Protein AF-A0A1H0VVR5-F1 (afdb_monomer)

Mean predicted aligned error: 7.68 Å

Structure (mmCIF, N/CA/C/O backbone):
data_AF-A0A1H0VVR5-F1
#
_entry.id   AF-A0A1H0VVR5-F1
#
loop_
_atom_site.group_PDB
_atom_site.id
_atom_site.type_symbol
_atom_site.label_atom_id
_atom_site.label_alt_id
_atom_site.label_comp_id
_atom_site.label_asym_id
_atom_site.label_entity_id
_atom_site.label_seq_id
_atom_site.pdbx_PDB_ins_code
_atom_site.Cartn_x
_atom_site.Cartn_y
_atom_site.Cartn_z
_atom_site.occupancy
_atom_site.B_iso_or_equiv
_atom_site.auth_seq_id
_atom_site.auth_comp_id
_atom_site.auth_asym_id
_atom_site.auth_atom_id
_atom_site.pdbx_PDB_model_num
ATOM 1 N N . MET A 1 1 ? -18.125 3.219 23.890 1.00 58.84 1 MET A N 1
ATOM 2 C CA . MET A 1 1 ? -17.734 3.271 22.470 1.00 58.84 1 MET A CA 1
ATOM 3 C C . MET A 1 1 ? -16.248 2.964 22.426 1.00 58.84 1 MET A C 1
ATOM 5 O O . MET A 1 1 ? -15.559 3.480 23.302 1.00 58.84 1 MET A O 1
ATOM 9 N N . PRO A 1 2 ? -15.763 2.081 21.543 1.00 82.19 2 PRO A N 1
ATOM 10 C CA . PRO A 1 2 ? -14.329 1.835 21.402 1.00 82.19 2 PRO A CA 1
ATOM 11 C C . PRO A 1 2 ? -13.581 3.146 21.109 1.00 82.19 2 PRO A C 1
ATOM 13 O O . PRO A 1 2 ? -14.091 3.986 20.365 1.00 82.19 2 PRO A O 1
ATOM 16 N N . ARG A 1 3 ? -12.371 3.324 21.661 1.00 89.12 3 ARG A N 1
ATOM 17 C CA . ARG A 1 3 ? -11.563 4.550 21.487 1.00 89.12 3 ARG A CA 1
ATOM 18 C C . ARG A 1 3 ? -11.327 4.913 20.018 1.00 89.12 3 ARG A C 1
ATOM 20 O O . ARG A 1 3 ? -11.299 6.091 19.665 1.00 89.12 3 ARG A O 1
ATOM 27 N N . PHE A 1 4 ? -11.185 3.908 19.155 1.00 96.06 4 PHE A N 1
ATOM 28 C CA . PHE A 1 4 ? -11.062 4.102 17.713 1.00 96.06 4 PHE A CA 1
ATOM 29 C C . PHE A 1 4 ? -12.249 4.883 17.136 1.00 96.06 4 PHE A C 1
ATOM 31 O O . PHE A 1 4 ? -12.049 5.915 16.505 1.00 96.06 4 PHE A O 1
ATOM 38 N N . GLU A 1 5 ? -13.479 4.434 17.393 1.00 96.12 5 GLU A N 1
ATOM 39 C CA . GLU A 1 5 ? -14.681 5.094 16.873 1.00 96.12 5 GLU A CA 1
ATOM 40 C C . GLU A 1 5 ? -14.847 6.494 17.473 1.00 96.12 5 GLU A C 1
ATOM 42 O O . GLU A 1 5 ? -15.228 7.429 16.774 1.00 96.12 5 GLU A O 1
ATOM 47 N N . GLU A 1 6 ? -14.525 6.657 18.760 1.00 96.12 6 GLU A N 1
ATOM 48 C CA . GLU A 1 6 ? -14.578 7.957 19.434 1.00 96.12 6 GLU A CA 1
ATOM 49 C C . GLU A 1 6 ? -13.640 8.976 18.795 1.00 96.12 6 GLU A C 1
ATOM 51 O O . GLU A 1 6 ? -14.052 10.100 18.519 1.00 96.12 6 GLU A O 1
ATOM 56 N N . THR A 1 7 ? -12.397 8.581 18.536 1.00 96.81 7 THR A N 1
ATOM 57 C CA . THR A 1 7 ? -11.400 9.466 17.923 1.00 96.81 7 THR A CA 1
ATOM 58 C C . THR A 1 7 ? -11.668 9.689 16.433 1.00 96.81 7 THR A C 1
ATOM 60 O O . THR A 1 7 ? -11.539 10.814 15.958 1.00 96.81 7 THR A O 1
ATOM 63 N N . LEU A 1 8 ? -12.159 8.676 15.710 1.00 97.31 8 LEU A N 1
ATOM 64 C CA . LEU A 1 8 ? -12.568 8.802 14.309 1.00 97.31 8 LEU A CA 1
ATOM 65 C C . LEU A 1 8 ? -13.672 9.850 14.120 1.00 97.31 8 LEU A C 1
ATOM 67 O O . LEU A 1 8 ? -13.550 10.720 13.260 1.00 97.31 8 LEU A O 1
ATOM 71 N N . LEU A 1 9 ? -14.723 9.813 14.942 1.00 96.81 9 LEU A N 1
ATOM 72 C CA . LEU A 1 9 ? -15.866 10.727 14.814 1.00 96.81 9 LEU A CA 1
ATOM 73 C C . LEU A 1 9 ? -15.547 12.182 15.207 1.00 96.81 9 LEU A C 1
ATOM 75 O O . LEU A 1 9 ? -16.383 13.063 15.023 1.00 96.81 9 LEU A O 1
ATOM 79 N N . GLN A 1 10 ? -14.343 12.462 15.715 1.00 96.75 10 GLN A N 1
ATOM 80 C CA . GLN A 1 10 ? -13.857 13.833 15.924 1.00 96.75 10 GLN A CA 1
ATOM 81 C C . GLN A 1 10 ? -13.261 14.449 14.648 1.00 96.75 10 GLN A C 1
ATOM 83 O O . GLN A 1 10 ? -13.147 15.673 14.551 1.00 96.75 10 GLN A O 1
ATOM 88 N N . VAL A 1 11 ? -12.859 13.617 13.682 1.00 96.31 11 VAL A N 1
ATOM 89 C CA . VAL A 1 11 ? -12.122 14.030 12.474 1.00 96.31 11 VAL A CA 1
ATOM 90 C C . VAL A 1 11 ? -12.775 13.569 11.170 1.00 96.31 11 VAL A C 1
ATOM 92 O O . VAL A 1 11 ? -12.266 13.876 10.092 1.00 96.31 11 VAL A O 1
ATOM 95 N N . ALA A 1 12 ? -13.891 12.848 11.248 1.00 96.50 12 ALA A N 1
ATOM 96 C CA . ALA A 1 12 ? -14.630 12.335 10.107 1.00 96.50 12 ALA A CA 1
ATOM 97 C C . ALA A 1 12 ? -16.141 12.390 10.339 1.00 96.50 12 ALA A C 1
ATOM 99 O O . ALA A 1 12 ? -16.626 12.408 11.470 1.00 96.50 12 ALA A O 1
ATOM 100 N N . ASN A 1 13 ? -16.883 12.383 9.236 1.00 95.81 13 ASN A N 1
ATOM 101 C CA . ASN A 1 13 ? -18.329 12.218 9.250 1.00 95.81 13 ASN A CA 1
ATOM 102 C C . ASN A 1 13 ? -18.700 10.754 9.571 1.00 95.81 13 ASN A C 1
ATOM 104 O O . ASN A 1 13 ? -17.900 9.836 9.390 1.00 95.81 13 ASN A O 1
ATOM 108 N N . MET A 1 14 ? -19.932 10.534 10.045 1.00 96.19 14 MET A N 1
ATOM 109 C CA . MET A 1 14 ? -20.431 9.198 10.413 1.00 96.19 14 MET A CA 1
ATOM 110 C C . MET A 1 14 ? -20.437 8.213 9.232 1.00 96.19 14 MET A C 1
ATOM 112 O O . MET A 1 14 ? -20.207 7.022 9.427 1.00 96.19 14 MET A O 1
ATOM 116 N N . ASP A 1 15 ? -20.640 8.710 8.011 1.00 96.38 15 ASP A N 1
ATOM 117 C CA . ASP A 1 15 ? -20.618 7.914 6.779 1.00 96.38 15 ASP A CA 1
ATOM 118 C C . ASP A 1 15 ? -19.283 7.185 6.570 1.00 96.38 15 ASP A C 1
ATOM 120 O O . ASP A 1 15 ? -19.271 6.073 6.048 1.00 96.38 15 ASP A O 1
ATOM 124 N N . VAL A 1 16 ? -18.166 7.749 7.043 1.00 96.88 16 VAL A N 1
ATOM 125 C CA . VAL A 1 16 ? -16.859 7.087 6.994 1.00 96.88 16 VAL A CA 1
ATOM 126 C C . VAL A 1 16 ? -16.879 5.796 7.811 1.00 96.88 16 VAL A C 1
ATOM 128 O O . VAL A 1 16 ? -16.434 4.763 7.314 1.00 96.88 16 VAL A O 1
ATOM 131 N N . LEU A 1 17 ? -17.419 5.842 9.032 1.00 96.81 17 LEU A N 1
ATOM 132 C CA . LEU A 1 17 ? -17.519 4.691 9.931 1.00 96.81 17 LEU A CA 1
ATOM 133 C C . LEU A 1 17 ? -18.573 3.681 9.454 1.00 96.81 17 LEU A C 1
ATOM 135 O O . LEU A 1 17 ? -18.329 2.477 9.494 1.00 96.81 17 LEU A O 1
ATOM 139 N N . GLU A 1 18 ? -19.729 4.159 8.994 1.00 96.69 18 GLU A N 1
ATOM 140 C CA . GLU A 1 18 ? -20.809 3.312 8.465 1.00 96.69 18 GLU A CA 1
ATOM 141 C C . GLU A 1 18 ? -20.442 2.646 7.133 1.00 96.69 18 GLU A C 1
ATOM 143 O O . GLU A 1 18 ? -20.929 1.557 6.838 1.00 96.69 18 GLU A O 1
ATOM 148 N N . GLY A 1 19 ? -19.563 3.268 6.344 1.00 96.94 19 GLY A N 1
ATOM 149 C CA . GLY A 1 19 ? -19.060 2.720 5.088 1.00 96.94 19 GLY A CA 1
ATOM 150 C C . GLY A 1 19 ? -17.928 1.699 5.240 1.00 96.94 19 GLY A C 1
ATOM 151 O O . GLY A 1 19 ? -17.477 1.160 4.230 1.00 96.94 19 GLY A O 1
ATOM 152 N N . LEU A 1 20 ? -17.436 1.428 6.457 1.00 97.56 20 LEU A N 1
ATOM 153 C CA . LEU A 1 20 ? -16.474 0.347 6.691 1.00 97.56 20 LEU A CA 1
ATOM 154 C C . LEU A 1 20 ? -17.194 -1.011 6.721 1.00 97.56 20 LEU A C 1
ATOM 156 O O . LEU A 1 20 ? -18.101 -1.187 7.535 1.00 97.56 20 LEU A O 1
ATOM 160 N N . PRO A 1 21 ? -16.754 -2.008 5.931 1.00 97.50 21 PRO A N 1
ATOM 161 C CA . PRO A 1 21 ? -17.213 -3.382 6.089 1.00 97.50 21 PRO A CA 1
ATOM 162 C C . PRO A 1 21 ? -16.959 -3.895 7.511 1.00 97.50 21 PRO A C 1
ATOM 164 O O . PRO A 1 21 ? -15.915 -3.598 8.095 1.00 97.50 21 PRO A O 1
ATOM 167 N N . ASP A 1 22 ? -17.860 -4.725 8.042 1.00 96.88 22 ASP A N 1
ATOM 168 C CA . ASP A 1 22 ? -17.767 -5.255 9.414 1.00 96.88 22 ASP A CA 1
ATOM 169 C C . ASP A 1 22 ? -16.411 -5.921 9.704 1.00 96.88 22 ASP A C 1
ATOM 171 O O . ASP A 1 22 ? -15.828 -5.746 10.775 1.00 96.88 22 ASP A O 1
ATOM 175 N N . THR A 1 23 ? -15.869 -6.646 8.721 1.00 96.88 23 THR A N 1
ATOM 176 C CA . THR A 1 23 ? -14.561 -7.310 8.811 1.00 96.88 23 THR A CA 1
ATOM 177 C C . THR A 1 23 ? -13.410 -6.324 9.005 1.00 96.88 23 THR A C 1
ATOM 179 O O . THR A 1 23 ? -12.471 -6.623 9.741 1.00 96.88 23 THR A O 1
ATOM 182 N N . VAL A 1 24 ? -13.490 -5.147 8.382 1.00 97.75 24 VAL A N 1
ATOM 183 C CA . VAL A 1 24 ? -12.505 -4.064 8.501 1.00 97.75 24 VAL A CA 1
ATOM 184 C C . VAL A 1 24 ? -12.732 -3.275 9.788 1.00 97.75 24 VAL A C 1
ATOM 186 O O . VAL A 1 24 ? -11.779 -2.964 10.500 1.00 97.75 24 VAL A O 1
ATOM 189 N N . ARG A 1 25 ? -13.993 -3.003 10.141 1.00 96.94 25 ARG A N 1
ATOM 190 C CA . ARG A 1 25 ? -14.368 -2.287 11.369 1.00 96.94 25 ARG A CA 1
ATOM 191 C C . ARG A 1 25 ? -13.944 -3.027 12.641 1.00 96.94 25 ARG A C 1
ATOM 193 O O . ARG A 1 25 ? -13.672 -2.381 13.647 1.00 96.94 25 ARG A O 1
ATOM 200 N N . ALA A 1 26 ? -13.824 -4.354 12.588 1.00 97.25 26 ALA A N 1
ATOM 201 C CA . ALA A 1 26 ? -13.330 -5.177 13.693 1.00 97.25 26 ALA A CA 1
ATOM 202 C C . ALA A 1 26 ? -11.797 -5.126 13.892 1.00 97.25 26 ALA A C 1
ATOM 204 O O . ALA A 1 26 ? -11.301 -5.554 14.936 1.00 97.25 26 ALA A O 1
ATOM 205 N N . ILE A 1 27 ? -11.024 -4.618 12.922 1.00 98.00 27 ILE A N 1
ATOM 206 C CA . ILE A 1 27 ? -9.549 -4.626 12.967 1.00 98.00 27 ILE A CA 1
ATOM 207 C C . ILE A 1 27 ? -8.972 -3.906 14.203 1.00 98.00 27 ILE A C 1
ATOM 209 O O . ILE A 1 27 ? -8.080 -4.475 14.836 1.00 98.00 27 ILE A O 1
ATOM 213 N N . PRO A 1 28 ? -9.445 -2.711 14.611 1.00 97.31 28 PRO A N 1
ATOM 214 C CA . PRO A 1 28 ? -8.950 -2.042 15.816 1.00 97.31 28 PRO A CA 1
ATOM 215 C C . PRO A 1 28 ? -9.030 -2.907 17.082 1.00 97.31 28 PRO A C 1
ATOM 217 O O . PRO A 1 28 ? -8.094 -2.916 17.880 1.00 97.31 28 PRO A O 1
ATOM 220 N N . GLU A 1 29 ? -10.108 -3.675 17.253 1.00 96.38 29 GLU A N 1
ATOM 221 C CA . GLU A 1 29 ? -10.280 -4.577 18.400 1.00 96.38 29 GLU A CA 1
ATOM 222 C C . GLU A 1 29 ? -9.369 -5.808 18.305 1.00 96.38 29 GLU A C 1
ATOM 224 O O . GLU A 1 29 ? -8.809 -6.251 19.313 1.00 96.38 29 GLU A O 1
ATOM 229 N N . GLN A 1 30 ? -9.165 -6.337 17.094 1.00 97.19 30 GLN A N 1
ATOM 230 C CA . GLN A 1 30 ? -8.208 -7.421 16.847 1.00 97.19 30 GLN A CA 1
ATOM 231 C C . GLN A 1 30 ? -6.781 -6.983 17.201 1.00 97.19 30 GLN A C 1
ATOM 233 O O . GLN A 1 30 ? -6.056 -7.718 17.870 1.00 97.19 30 GLN A O 1
ATOM 238 N N . ILE A 1 31 ? -6.395 -5.765 16.814 1.00 95.25 31 ILE A N 1
ATOM 239 C CA . ILE A 1 31 ? -5.093 -5.173 17.138 1.00 95.25 31 ILE A CA 1
ATOM 240 C C . ILE A 1 31 ? -4.944 -4.972 18.645 1.00 95.25 31 ILE A C 1
ATOM 242 O O . ILE A 1 31 ? -3.915 -5.357 19.207 1.00 95.25 31 ILE A O 1
ATOM 246 N N . ALA A 1 32 ? -5.962 -4.421 19.311 1.00 94.38 32 ALA A N 1
ATOM 247 C CA . ALA A 1 32 ? -5.943 -4.237 20.759 1.00 94.38 32 ALA A CA 1
ATOM 248 C C . ALA A 1 32 ? -5.791 -5.577 21.491 1.00 94.38 32 ALA A C 1
ATOM 250 O O . ALA A 1 32 ? -5.013 -5.683 22.436 1.00 94.38 32 ALA A O 1
ATOM 251 N N . SER A 1 33 ? -6.458 -6.623 21.002 1.00 94.69 33 SER A N 1
ATOM 252 C CA . SER A 1 33 ? -6.347 -7.977 21.553 1.00 94.69 33 SER A CA 1
ATOM 253 C C . SER A 1 33 ? -4.965 -8.600 21.323 1.00 94.69 33 SER A C 1
ATOM 255 O O . SER A 1 33 ? -4.453 -9.288 22.204 1.00 94.69 33 SER A O 1
ATOM 257 N N . ALA A 1 34 ? -4.350 -8.365 20.159 1.00 93.00 34 ALA A N 1
ATOM 258 C CA . ALA A 1 34 ? -3.055 -8.943 19.796 1.00 93.00 34 ALA A CA 1
ATOM 259 C C . ALA A 1 34 ? -1.860 -8.222 20.442 1.00 93.00 34 ALA A C 1
ATOM 261 O O . ALA A 1 34 ? -0.855 -8.854 20.761 1.00 93.00 34 ALA A O 1
ATOM 262 N N . THR A 1 35 ? -1.957 -6.903 20.626 1.00 90.44 35 THR A N 1
ATOM 263 C CA . THR A 1 35 ? -0.818 -6.049 21.011 1.00 90.44 35 THR A CA 1
ATOM 264 C C . THR A 1 35 ? -0.972 -5.385 22.378 1.00 90.44 35 THR A C 1
ATOM 266 O O . THR A 1 35 ? 0.013 -4.916 22.941 1.00 90.44 35 THR A O 1
ATOM 269 N N . GLY A 1 36 ? -2.193 -5.315 22.918 1.00 91.88 36 GLY A N 1
ATOM 270 C CA . GLY A 1 36 ? -2.517 -4.504 24.095 1.00 91.88 36 GLY A CA 1
ATOM 271 C C . GLY A 1 36 ? -2.576 -2.994 23.824 1.00 91.88 36 GLY A C 1
ATOM 272 O O . GLY A 1 36 ? -2.822 -2.227 24.755 1.00 91.88 36 GLY A O 1
ATOM 273 N N . SER A 1 37 ? -2.369 -2.559 22.576 1.00 91.44 37 SER A N 1
ATOM 274 C CA . SER A 1 37 ? -2.395 -1.156 22.157 1.00 91.44 37 SER A CA 1
ATOM 275 C C . SER A 1 37 ? -3.667 -0.829 21.384 1.00 91.44 37 SER A C 1
ATOM 277 O O . SER A 1 37 ? -4.058 -1.536 20.457 1.00 91.44 37 SER A O 1
ATOM 279 N N . GLU A 1 38 ? -4.302 0.285 21.737 1.00 93.62 38 GLU A N 1
ATOM 280 C CA . GLU A 1 38 ? -5.484 0.784 21.037 1.00 93.62 38 GLU A CA 1
ATOM 281 C C . GLU A 1 38 ? -5.101 1.570 19.779 1.00 93.62 38 GLU A C 1
ATOM 283 O O . GLU A 1 38 ? -4.123 2.323 19.771 1.00 93.62 38 GLU A O 1
ATOM 288 N N . VAL A 1 39 ? -5.920 1.435 18.734 1.00 95.25 39 VAL A N 1
ATOM 289 C CA . VAL A 1 39 ? -5.849 2.279 17.537 1.00 95.25 39 VAL A CA 1
ATOM 290 C C . VAL A 1 39 ? -6.640 3.560 17.779 1.00 95.25 39 VAL A C 1
ATOM 292 O O . VAL A 1 39 ? -7.780 3.517 18.243 1.00 95.25 39 VAL A O 1
ATOM 295 N N . GLN A 1 40 ? -6.055 4.697 17.425 1.00 95.31 40 GLN A N 1
ATOM 296 C CA . GLN A 1 40 ? -6.721 5.999 17.445 1.00 95.31 40 GLN A CA 1
ATOM 297 C C . GLN A 1 40 ? -6.572 6.710 16.101 1.00 95.31 40 GLN A C 1
ATOM 299 O O . GLN A 1 40 ? -5.601 6.482 15.380 1.00 95.31 40 GLN A O 1
ATOM 304 N N . VAL A 1 41 ? -7.512 7.597 15.785 1.00 95.62 41 VAL A N 1
ATOM 305 C CA . VAL A 1 41 ? -7.466 8.435 14.581 1.00 95.62 41 VAL A CA 1
ATOM 306 C C . VAL A 1 41 ? -7.305 9.888 15.002 1.00 95.62 41 VAL A C 1
ATOM 308 O O . VAL A 1 41 ? -8.137 10.415 15.733 1.00 95.62 41 VAL A O 1
ATOM 311 N N . LEU A 1 42 ? -6.223 10.535 14.575 1.00 94.12 42 LEU A N 1
ATOM 312 C CA . LEU A 1 42 ? -5.885 11.901 14.974 1.00 94.12 42 LEU A CA 1
ATOM 313 C C . LEU A 1 42 ? -5.672 12.804 13.750 1.00 94.12 42 LEU A C 1
ATOM 315 O O . LEU A 1 42 ? -5.266 12.330 12.683 1.00 94.12 42 LEU A O 1
ATOM 319 N N . PRO A 1 43 ? -5.931 14.119 13.875 1.00 92.81 43 PRO A N 1
ATOM 320 C CA . PRO A 1 43 ? -5.666 15.051 12.791 1.00 92.81 43 PRO A CA 1
ATOM 321 C C . PRO A 1 43 ? -4.153 15.212 12.588 1.00 92.81 43 PRO A C 1
ATOM 323 O O . PRO A 1 43 ? -3.401 15.312 13.556 1.00 92.81 43 PRO A O 1
ATOM 326 N N . LEU A 1 44 ? -3.703 15.320 11.337 1.00 88.62 44 LEU A N 1
ATOM 327 C CA . LEU A 1 44 ? -2.297 15.577 10.985 1.00 88.62 44 LEU A CA 1
ATOM 328 C C . LEU A 1 44 ? -1.746 16.846 11.651 1.00 88.62 44 LEU A C 1
ATOM 330 O O . LEU A 1 44 ? -0.560 16.916 11.944 1.00 88.62 44 LEU A O 1
ATOM 334 N N . SER A 1 45 ? -2.598 17.834 11.940 1.00 86.75 45 SER A N 1
ATOM 335 C CA . SER A 1 45 ? -2.210 19.058 12.653 1.00 86.75 45 SER A CA 1
ATOM 336 C C . SER A 1 45 ? -1.770 18.829 14.104 1.00 86.75 45 SER A C 1
ATOM 338 O O . SER A 1 45 ? -1.189 19.733 14.700 1.00 86.75 45 SER A O 1
ATOM 340 N N . ALA A 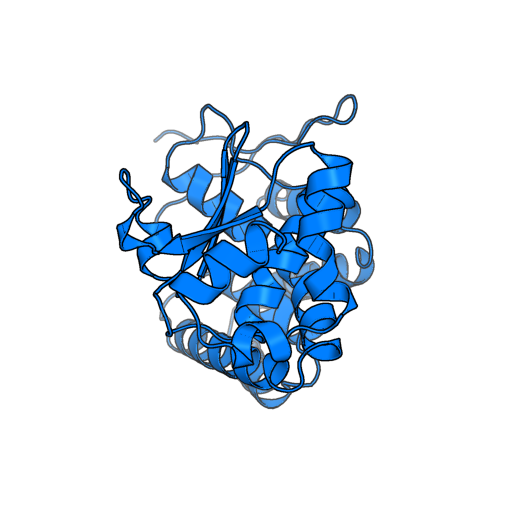1 46 ? -2.044 17.656 14.681 1.00 86.69 46 ALA A N 1
ATOM 341 C CA . ALA A 1 46 ? -1.582 17.275 16.014 1.00 86.69 46 ALA A CA 1
ATOM 342 C C . ALA A 1 46 ? -0.206 16.580 16.004 1.00 86.69 46 ALA A C 1
ATOM 344 O O . ALA A 1 46 ? 0.321 16.260 17.070 1.00 86.69 46 ALA A O 1
ATOM 345 N N . LEU A 1 47 ? 0.387 16.356 14.827 1.00 83.19 47 LEU A N 1
ATOM 346 C CA . LEU A 1 47 ? 1.724 15.792 14.695 1.00 83.19 47 LEU A CA 1
ATOM 347 C C . LEU A 1 47 ? 2.781 16.868 15.007 1.00 83.19 47 LEU A C 1
ATOM 349 O O . LEU A 1 47 ? 2.866 17.881 14.316 1.00 83.19 47 LEU A O 1
ATOM 353 N N . VAL A 1 48 ? 3.571 16.656 16.065 1.00 68.88 48 VAL A N 1
ATOM 354 C CA . VAL A 1 48 ? 4.543 17.645 16.584 1.00 68.88 48 VAL A CA 1
ATOM 355 C C . VAL A 1 48 ? 5.857 17.649 15.794 1.00 68.88 48 VAL A C 1
ATOM 357 O O . VAL A 1 48 ? 6.452 18.709 15.623 1.00 68.88 48 VAL A O 1
ATOM 360 N N . ASP A 1 49 ? 6.258 16.499 15.251 1.00 65.00 49 ASP A N 1
ATOM 361 C CA . ASP A 1 49 ? 7.442 16.340 14.404 1.00 65.00 49 ASP A CA 1
ATOM 362 C C . ASP A 1 49 ? 6.998 15.777 13.049 1.00 65.00 49 ASP A C 1
ATOM 364 O O . ASP A 1 49 ? 6.778 14.571 12.904 1.00 65.00 49 ASP A O 1
ATOM 368 N N . SER A 1 50 ? 6.793 16.641 12.047 1.00 51.84 50 SER A N 1
ATOM 369 C CA . SER A 1 50 ? 6.362 16.165 10.733 1.00 51.84 50 SER A CA 1
ATOM 370 C C . SER A 1 50 ? 7.503 15.421 10.036 1.00 51.84 50 SER A C 1
ATOM 372 O O . SER A 1 50 ? 8.512 15.991 9.624 1.00 51.84 50 SER A O 1
ATOM 374 N N . CYS A 1 51 ? 7.334 14.110 9.847 1.00 53.50 51 CYS A N 1
ATOM 375 C CA . CYS A 1 51 ? 7.983 13.461 8.717 1.00 53.50 51 CYS A CA 1
ATOM 376 C C . CYS A 1 51 ? 7.361 14.062 7.453 1.00 53.50 51 CYS A C 1
ATOM 378 O O . CYS A 1 51 ? 6.161 13.916 7.220 1.00 53.50 51 CYS A O 1
ATOM 380 N N . THR A 1 52 ? 8.173 14.707 6.616 1.00 49.94 52 THR A N 1
ATOM 381 C CA . THR A 1 52 ? 7.776 15.340 5.340 1.00 49.94 52 THR A CA 1
ATOM 382 C C . THR A 1 52 ? 6.984 14.415 4.400 1.00 49.94 52 THR A C 1
ATOM 384 O O . THR A 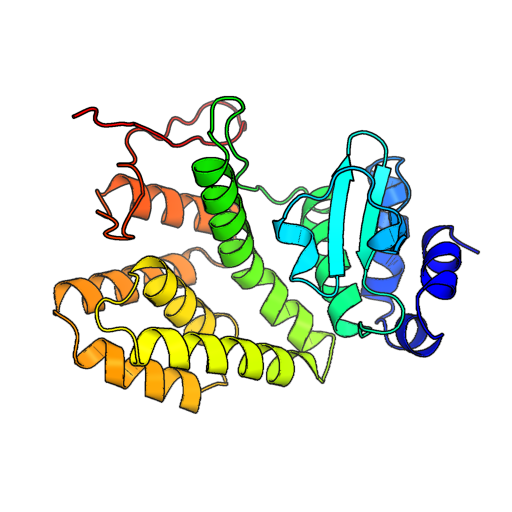1 52 ? 6.286 14.886 3.501 1.00 49.94 52 THR A O 1
ATOM 387 N N . PHE A 1 53 ? 7.046 13.097 4.612 1.00 53.31 53 PHE A N 1
ATOM 388 C CA . PHE A 1 53 ? 6.242 12.091 3.912 1.00 53.31 53 PHE A CA 1
ATOM 389 C C . PHE A 1 53 ? 4.745 12.126 4.253 1.00 53.31 53 PHE A C 1
ATOM 391 O O . PHE A 1 53 ? 3.925 11.864 3.373 1.00 53.31 53 PHE A O 1
ATOM 398 N N . LEU A 1 54 ? 4.377 12.488 5.484 1.00 54.94 54 LEU A N 1
ATOM 399 C CA . LEU A 1 54 ? 2.990 12.455 5.963 1.00 54.94 54 LEU A CA 1
ATOM 400 C C . LEU A 1 54 ? 2.141 13.602 5.392 1.00 54.94 54 LEU A C 1
ATOM 402 O O . LEU A 1 54 ? 0.938 13.447 5.207 1.00 54.94 54 LEU A O 1
ATOM 406 N N . GLU A 1 55 ? 2.757 14.729 5.025 1.00 54.47 55 GLU A N 1
ATOM 407 C CA . GLU A 1 55 ? 2.047 15.930 4.549 1.00 54.47 55 GLU A CA 1
ATOM 408 C C . GLU A 1 55 ? 1.383 15.749 3.169 1.00 54.47 55 GLU A C 1
ATOM 410 O O . GLU A 1 55 ? 0.430 16.455 2.820 1.00 54.47 55 GLU A O 1
ATOM 415 N N . LYS A 1 56 ? 1.873 14.794 2.368 1.00 59.47 56 LYS A N 1
ATOM 416 C CA . LYS A 1 56 ? 1.375 14.552 1.004 1.00 59.47 56 LYS A CA 1
ATOM 417 C C . LYS A 1 56 ? 0.204 13.576 0.939 1.00 59.47 56 LYS A C 1
ATOM 419 O O . LYS A 1 56 ? -0.493 13.576 -0.075 1.00 59.47 56 LYS A O 1
ATOM 424 N N . SER A 1 57 ? -0.021 12.777 1.980 1.00 70.94 57 SER A N 1
ATOM 425 C CA . SER A 1 57 ? -1.153 11.853 2.037 1.00 70.94 57 SER A CA 1
ATOM 426 C C . SER A 1 57 ? -2.345 12.483 2.759 1.00 70.94 57 SER A C 1
ATOM 428 O O . SER A 1 57 ? -2.190 13.372 3.596 1.00 70.94 57 SER A O 1
ATOM 430 N N . ASN A 1 58 ? -3.554 12.034 2.429 1.00 80.56 58 ASN A N 1
ATOM 431 C CA . ASN A 1 58 ? -4.752 12.399 3.190 1.00 80.56 58 ASN A CA 1
ATOM 432 C C . ASN A 1 58 ? -4.897 11.553 4.459 1.00 80.56 58 ASN A C 1
ATOM 434 O O . ASN A 1 58 ? -5.588 11.969 5.387 1.00 80.56 58 ASN A O 1
ATOM 438 N N . ILE A 1 59 ? -4.245 10.389 4.498 1.00 86.50 59 ILE A N 1
ATOM 439 C CA . ILE A 1 59 ? -4.250 9.467 5.627 1.00 86.50 59 ILE A CA 1
ATOM 440 C C . ILE A 1 59 ? -2.927 8.686 5.689 1.00 86.50 59 ILE A C 1
ATOM 442 O O . ILE A 1 59 ? -2.316 8.440 4.651 1.00 86.50 59 ILE A O 1
ATOM 446 N N . SER A 1 60 ? -2.452 8.342 6.882 1.00 85.62 60 SER A N 1
ATOM 447 C CA . SER A 1 60 ? -1.275 7.488 7.070 1.00 85.62 60 SER A CA 1
ATOM 448 C C . SER A 1 60 ? -1.260 6.869 8.461 1.00 85.62 60 SER A C 1
ATOM 450 O O . SER A 1 60 ? -1.621 7.517 9.439 1.00 85.62 60 SER A O 1
ATOM 452 N N . CYS A 1 61 ? -0.754 5.647 8.577 1.00 86.50 61 CYS A N 1
ATOM 453 C CA . CYS A 1 61 ? -0.526 4.973 9.852 1.00 86.50 61 CYS A CA 1
ATOM 454 C C . CYS A 1 61 ? 0.873 5.259 10.443 1.00 86.50 61 CYS A C 1
ATOM 456 O O . CYS A 1 61 ? 1.885 5.224 9.743 1.00 86.50 61 CYS A O 1
ATOM 458 N N . GLU A 1 62 ? 0.940 5.423 11.764 1.00 85.75 62 GLU A N 1
ATOM 459 C CA . GLU A 1 62 ? 2.159 5.411 12.570 1.00 85.75 62 GLU A CA 1
ATOM 460 C C . GLU A 1 62 ? 2.024 4.411 13.733 1.00 85.75 62 GLU A C 1
ATOM 462 O O . GLU A 1 62 ? 1.009 4.367 14.431 1.00 85.75 62 GLU A O 1
ATOM 467 N N . VAL A 1 63 ? 3.071 3.612 13.960 1.00 83.81 63 VAL A N 1
ATOM 468 C CA . VAL A 1 63 ? 3.154 2.655 15.075 1.00 83.81 63 VAL A CA 1
ATOM 469 C C . VAL A 1 63 ? 4.392 2.986 15.901 1.00 83.81 63 VAL A C 1
ATOM 471 O O . VAL A 1 63 ? 5.508 2.659 15.496 1.00 83.81 63 VAL A O 1
ATOM 474 N N . ASN A 1 64 ? 4.185 3.598 17.067 1.00 76.38 64 ASN A N 1
ATOM 475 C CA . ASN A 1 64 ? 5.242 4.064 17.962 1.00 76.38 64 ASN A CA 1
ATOM 476 C C . ASN A 1 64 ? 5.145 3.370 19.316 1.00 76.38 64 ASN A C 1
ATOM 478 O O . ASN A 1 64 ? 4.427 3.845 20.192 1.00 76.38 64 ASN A O 1
ATOM 482 N N . GLY A 1 65 ? 5.900 2.284 19.508 1.00 69.81 65 GLY A N 1
ATOM 483 C CA . GLY A 1 65 ? 6.069 1.602 20.798 1.00 69.81 65 GLY A CA 1
ATOM 484 C C . GLY A 1 65 ? 4.758 1.136 21.442 1.00 69.81 65 GLY A C 1
ATOM 485 O O . GLY A 1 65 ? 4.398 -0.027 21.325 1.00 69.81 65 GLY A O 1
ATOM 486 N N . SER A 1 66 ? 4.071 2.042 22.139 1.00 71.31 66 SER A N 1
ATOM 487 C CA . SER A 1 66 ? 2.792 1.824 22.821 1.00 71.31 66 SER A CA 1
ATOM 488 C C . SER A 1 66 ? 1.567 2.414 22.109 1.00 71.31 66 SER A C 1
ATOM 490 O O . SER A 1 66 ? 0.445 2.099 22.508 1.00 71.31 66 SER A O 1
ATOM 492 N N . ALA A 1 67 ? 1.745 3.253 21.084 1.00 83.44 67 ALA A N 1
ATOM 493 C CA . ALA A 1 67 ? 0.659 3.953 20.401 1.00 83.44 67 ALA A CA 1
ATOM 494 C C . ALA A 1 67 ? 0.549 3.556 18.924 1.00 83.44 67 ALA A C 1
ATOM 496 O O . ALA A 1 67 ? 1.552 3.480 18.211 1.00 83.44 67 ALA A O 1
ATOM 497 N N . ILE A 1 68 ? -0.687 3.352 18.467 1.00 92.56 68 ILE A N 1
ATOM 498 C CA . ILE A 1 68 ? -1.026 3.113 17.064 1.00 92.56 68 ILE A CA 1
ATOM 499 C C . ILE A 1 68 ? -1.951 4.244 16.631 1.00 92.56 68 ILE A C 1
ATOM 501 O O . ILE A 1 68 ? -3.092 4.333 17.088 1.00 92.56 68 ILE A O 1
ATOM 505 N N . THR A 1 69 ? -1.447 5.124 15.773 1.00 93.00 69 THR A N 1
ATOM 506 C CA . THR A 1 69 ? -2.165 6.328 15.354 1.00 93.00 69 THR A CA 1
ATOM 507 C C . THR A 1 69 ? -2.346 6.327 13.848 1.00 93.00 69 THR A C 1
ATOM 509 O O . THR A 1 69 ? -1.388 6.181 13.097 1.00 93.00 69 THR A O 1
ATOM 512 N N . ILE A 1 70 ? -3.579 6.536 13.403 1.00 93.94 70 ILE A N 1
ATOM 513 C CA . ILE A 1 70 ? -3.886 6.879 12.020 1.00 93.94 70 ILE A CA 1
ATOM 514 C C . ILE A 1 70 ? -3.990 8.401 11.950 1.00 93.94 70 ILE A C 1
ATOM 516 O O . ILE A 1 70 ? -4.895 9.005 12.526 1.00 93.94 70 ILE A O 1
ATOM 520 N N . TRP A 1 71 ? -3.041 9.023 11.265 1.00 93.00 71 TRP A N 1
ATOM 521 C CA . TRP A 1 71 ? -3.014 10.453 11.003 1.00 93.00 71 TRP A CA 1
ATOM 522 C C . TRP A 1 71 ? -3.837 10.771 9.762 1.00 93.00 71 TRP A C 1
ATOM 524 O O . TRP A 1 71 ? -3.687 10.100 8.744 1.00 93.00 71 TRP A O 1
ATOM 534 N N . CYS A 1 72 ? -4.684 11.797 9.813 1.00 93.19 72 CYS A N 1
ATOM 535 C CA . CYS A 1 72 ? -5.542 12.163 8.685 1.00 93.19 72 CYS A CA 1
ATOM 536 C C . CYS A 1 72 ? -5.698 13.675 8.498 1.00 93.19 72 CYS A C 1
ATOM 538 O O . CYS A 1 72 ? -5.539 14.462 9.433 1.00 93.19 72 CYS A O 1
ATOM 540 N N . LYS A 1 73 ? -6.061 14.092 7.283 1.00 92.50 73 LYS A N 1
ATOM 541 C CA . LYS A 1 73 ? -6.651 15.414 7.045 1.00 92.50 73 LYS A CA 1
ATOM 542 C C . LYS A 1 73 ? -8.140 15.337 7.402 1.00 92.50 73 LYS A C 1
ATOM 544 O O . LYS A 1 73 ? -8.852 14.560 6.759 1.00 92.50 73 LYS A O 1
ATOM 549 N N . PRO A 1 74 ? -8.618 16.076 8.420 1.00 92.94 74 PRO A N 1
ATOM 550 C CA . PRO A 1 74 ? -10.000 15.957 8.872 1.00 92.94 74 PRO A CA 1
ATOM 551 C C . PRO A 1 74 ? -10.993 16.162 7.730 1.00 92.94 74 PRO A C 1
ATOM 553 O O . PRO A 1 74 ? -10.865 17.119 6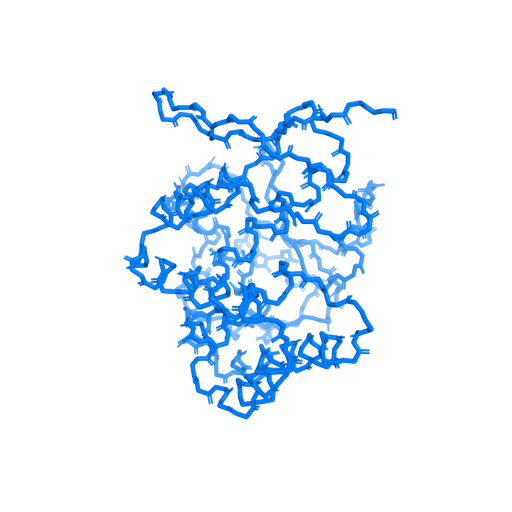.972 1.00 92.94 74 PRO A O 1
ATOM 556 N N . TYR A 1 75 ? -11.985 15.278 7.632 1.00 92.62 75 TYR A N 1
ATOM 557 C CA . TYR A 1 75 ? -13.060 15.320 6.633 1.00 92.62 75 TYR A CA 1
ATOM 558 C C . TYR A 1 75 ? -12.610 15.215 5.157 1.00 92.62 75 TYR A C 1
ATOM 560 O O . TYR A 1 75 ? -13.422 15.427 4.259 1.00 92.62 75 TYR A O 1
ATOM 568 N N . GLU A 1 76 ? -11.348 14.857 4.883 1.00 92.50 76 GLU A N 1
ATOM 569 C CA . GLU A 1 76 ? -10.780 14.737 3.524 1.00 92.50 76 GLU A CA 1
ATOM 570 C C . GLU A 1 76 ? -10.440 13.287 3.114 1.00 92.50 76 GLU A C 1
ATOM 572 O O . GLU A 1 76 ? -9.730 13.055 2.126 1.00 92.50 76 GLU A O 1
ATOM 577 N N . PHE A 1 77 ? -10.927 12.292 3.858 1.00 92.06 77 PHE A N 1
ATOM 578 C CA . PHE A 1 77 ? -10.700 10.872 3.579 1.00 92.06 77 PHE A CA 1
ATOM 579 C C . PHE A 1 77 ? -12.009 10.075 3.555 1.00 92.06 77 PHE A C 1
ATOM 581 O O . PHE A 1 77 ? -13.014 10.487 4.130 1.00 92.06 77 PHE A O 1
ATOM 588 N N . THR A 1 78 ? -11.997 8.939 2.855 1.00 94.00 78 THR A N 1
ATOM 589 C CA . THR A 1 78 ? -13.165 8.061 2.672 1.00 94.00 78 THR A CA 1
ATOM 590 C C . THR A 1 78 ? -13.054 6.785 3.509 1.00 94.00 78 THR A C 1
ATOM 592 O O . THR A 1 78 ? -11.973 6.450 3.998 1.00 94.00 78 THR A O 1
ATOM 595 N N . SER A 1 79 ? -14.147 6.020 3.622 1.00 96.19 79 SER A N 1
ATOM 596 C CA . SER A 1 79 ? -14.134 4.688 4.252 1.00 96.19 79 SER A CA 1
ATOM 597 C C . SER A 1 79 ? -13.113 3.751 3.613 1.00 96.19 79 SER A C 1
ATOM 599 O O . SER A 1 79 ? -12.394 3.070 4.332 1.00 96.19 79 SER A O 1
ATOM 601 N N . SER A 1 80 ? -12.987 3.762 2.280 1.00 95.50 80 SER A N 1
ATOM 602 C CA . SER A 1 80 ? -11.981 2.962 1.568 1.00 95.50 80 SER A CA 1
ATOM 603 C C . SER A 1 80 ? -10.55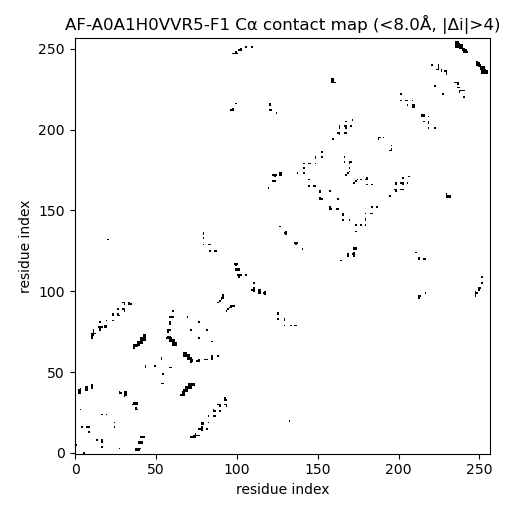4 3.372 1.951 1.00 95.50 80 SER A C 1
ATOM 605 O O . SER A 1 80 ? -9.739 2.504 2.235 1.00 95.50 80 SER A O 1
ATOM 607 N N . MET A 1 81 ? -10.258 4.674 2.058 1.00 94.38 81 MET A N 1
ATOM 608 C CA . MET A 1 81 ? -8.936 5.146 2.501 1.00 94.38 81 MET A CA 1
ATOM 609 C C . MET A 1 81 ? -8.615 4.737 3.945 1.00 94.38 81 MET A C 1
ATOM 611 O O . MET A 1 81 ? -7.488 4.362 4.242 1.00 94.38 81 MET A O 1
ATOM 615 N N . LEU A 1 82 ? -9.597 4.787 4.846 1.00 96.50 82 LEU A N 1
ATOM 616 C CA . LEU A 1 82 ? -9.423 4.298 6.215 1.00 96.50 82 LEU A CA 1
ATOM 617 C C . LEU A 1 82 ? -9.261 2.773 6.253 1.00 96.50 82 LEU A C 1
ATOM 619 O O . LEU A 1 82 ? -8.411 2.257 6.974 1.00 96.50 82 LEU A O 1
ATOM 623 N N . GLY A 1 83 ? -10.050 2.059 5.453 1.00 97.38 83 GLY A N 1
ATOM 624 C CA . GLY A 1 83 ? -9.967 0.612 5.313 1.00 97.38 83 GLY A CA 1
ATOM 625 C C . GLY A 1 83 ? -8.601 0.153 4.817 1.00 97.38 83 GLY A C 1
ATOM 626 O O . GLY A 1 83 ? -8.054 -0.791 5.375 1.00 97.38 83 GLY A O 1
ATOM 627 N N . HIS A 1 84 ? -8.012 0.866 3.856 1.00 96.62 84 HIS A N 1
ATOM 628 C CA . HIS A 1 84 ? -6.650 0.642 3.375 1.00 96.62 84 HIS A CA 1
ATOM 629 C C . HIS A 1 84 ? -5.624 0.618 4.521 1.00 96.62 84 HIS A C 1
ATOM 631 O O . HIS A 1 84 ? -4.911 -0.370 4.706 1.00 96.62 84 HIS A O 1
ATOM 637 N N . GLU A 1 85 ? -5.599 1.667 5.350 1.00 95.94 85 GLU A N 1
ATOM 638 C CA . GLU A 1 85 ? -4.676 1.762 6.490 1.00 95.94 85 GLU A CA 1
ATOM 639 C C . GLU A 1 85 ? -4.954 0.694 7.558 1.00 95.94 85 GLU A C 1
ATOM 641 O O . GLU A 1 85 ? -4.029 0.139 8.154 1.00 95.94 85 GLU A O 1
ATOM 646 N N . LEU A 1 86 ? -6.227 0.357 7.793 1.00 97.75 86 LEU A N 1
ATOM 647 C CA . LEU A 1 86 ? -6.594 -0.716 8.717 1.00 97.75 86 LEU A CA 1
ATOM 648 C C . LEU A 1 86 ? -6.120 -2.086 8.212 1.00 97.75 86 LEU A C 1
ATOM 650 O O . LEU A 1 86 ? -5.594 -2.868 9.002 1.00 97.75 86 LEU A O 1
ATOM 654 N N . ILE A 1 87 ? -6.233 -2.376 6.914 1.00 97.88 87 ILE A N 1
ATOM 655 C CA . ILE A 1 87 ? -5.719 -3.622 6.324 1.00 97.88 87 ILE A CA 1
ATOM 656 C C . ILE A 1 87 ? -4.192 -3.690 6.484 1.00 97.88 87 ILE A C 1
ATOM 658 O O . ILE A 1 87 ? -3.681 -4.718 6.935 1.00 97.88 87 ILE A O 1
ATOM 662 N N . HIS A 1 88 ? -3.469 -2.593 6.217 1.00 94.94 88 HIS A N 1
ATOM 663 C CA . HIS A 1 88 ? -2.030 -2.496 6.499 1.00 94.94 88 HIS A CA 1
ATOM 664 C C . HIS A 1 88 ? -1.711 -2.842 7.962 1.00 94.94 88 HIS A C 1
ATOM 666 O O . HIS A 1 88 ? -0.833 -3.664 8.242 1.00 94.94 88 HIS A O 1
ATOM 672 N N . LEU A 1 89 ? -2.444 -2.250 8.909 1.00 95.06 89 LEU A N 1
ATOM 673 C CA . LEU A 1 89 ? -2.256 -2.497 10.337 1.00 95.06 89 LEU A CA 1
ATOM 674 C C . LEU A 1 89 ? -2.561 -3.947 10.733 1.00 95.06 89 LEU A C 1
ATOM 676 O O . LEU A 1 89 ? -1.780 -4.540 11.478 1.00 95.06 89 LEU A O 1
ATOM 680 N N . ARG A 1 90 ? -3.653 -4.540 10.230 1.00 97.06 90 ARG A N 1
ATOM 681 C CA . ARG A 1 90 ? -4.021 -5.942 10.493 1.00 97.06 90 ARG A CA 1
ATOM 682 C C . ARG A 1 90 ? -2.914 -6.884 10.034 1.00 97.06 90 ARG A C 1
ATOM 684 O O . ARG A 1 90 ? -2.454 -7.721 10.810 1.00 97.06 90 ARG A O 1
ATOM 691 N N . ARG A 1 91 ? -2.443 -6.712 8.799 1.00 94.94 91 ARG A N 1
ATOM 692 C CA . ARG A 1 91 ? -1.391 -7.548 8.210 1.00 94.94 91 ARG A CA 1
ATOM 693 C C . ARG A 1 91 ? -0.085 -7.449 8.997 1.00 94.94 91 ARG A C 1
ATOM 695 O O . ARG A 1 91 ? 0.543 -8.461 9.300 1.00 94.94 91 ARG A O 1
ATOM 702 N N . LYS A 1 92 ? 0.280 -6.239 9.420 1.00 91.44 92 LYS A N 1
ATOM 703 C CA . LYS A 1 92 ? 1.487 -5.985 10.215 1.00 91.44 92 LYS A CA 1
ATOM 704 C C . LYS A 1 92 ? 1.405 -6.523 11.647 1.00 91.44 92 LYS A C 1
ATOM 706 O O . LYS A 1 92 ? 2.349 -7.154 12.111 1.00 91.44 92 LYS A O 1
ATOM 711 N N . LEU A 1 93 ? 0.328 -6.226 12.371 1.00 92.06 93 LEU A N 1
ATOM 712 C CA . LEU A 1 93 ? 0.268 -6.396 13.830 1.00 92.06 93 LEU A CA 1
ATOM 713 C C . LEU A 1 93 ? -0.483 -7.650 14.280 1.00 92.06 93 LEU A C 1
ATOM 715 O O . LEU A 1 93 ? -0.202 -8.166 15.358 1.00 92.06 93 LEU A O 1
ATOM 719 N N . VAL A 1 94 ? -1.429 -8.135 13.475 1.00 94.19 94 VAL A N 1
ATOM 720 C CA . VAL A 1 94 ? -2.245 -9.315 13.799 1.00 94.19 94 VAL A CA 1
ATOM 721 C C . VAL A 1 94 ? -1.722 -10.534 13.048 1.00 94.19 94 VAL A C 1
ATOM 723 O O . VAL A 1 94 ? -1.425 -11.554 13.663 1.00 94.19 94 VAL A O 1
ATOM 726 N N . GLU A 1 95 ? -1.556 -10.422 11.728 1.00 92.94 95 GLU A N 1
ATOM 727 C CA . GLU A 1 95 ? -1.060 -11.527 10.892 1.00 92.94 95 GLU A CA 1
ATOM 728 C C . GLU A 1 95 ? 0.467 -11.689 10.955 1.00 92.94 95 GLU A C 1
ATOM 730 O O . GLU A 1 95 ? 0.987 -12.719 10.533 1.00 92.94 95 GLU A O 1
ATOM 735 N N . GLN A 1 96 ? 1.181 -10.688 11.486 1.00 90.25 96 GLN A N 1
ATOM 736 C CA . GLN A 1 96 ? 2.646 -10.666 11.601 1.00 90.25 96 GLN A CA 1
ATOM 737 C C . GLN A 1 96 ? 3.346 -10.926 10.257 1.00 90.25 96 GLN A C 1
ATOM 739 O O . GLN A 1 96 ? 4.353 -11.635 10.173 1.00 90.25 96 GLN A O 1
ATOM 744 N N . VAL A 1 97 ? 2.796 -10.348 9.185 1.00 90.75 97 VAL A N 1
ATOM 745 C CA . VAL A 1 97 ? 3.360 -10.446 7.839 1.00 90.75 97 VAL A CA 1
ATOM 746 C C . VAL A 1 97 ? 4.776 -9.846 7.829 1.00 90.75 97 VAL A C 1
ATOM 748 O O . VAL A 1 97 ? 4.966 -8.727 8.313 1.00 90.75 97 VAL A O 1
ATOM 751 N N . PRO A 1 98 ? 5.784 -10.545 7.268 1.00 88.06 98 PRO A N 1
ATOM 752 C CA . PRO A 1 98 ? 7.142 -10.016 7.190 1.00 88.06 98 PRO A CA 1
ATOM 753 C C . PRO A 1 98 ? 7.218 -8.727 6.368 1.00 88.06 98 PRO A C 1
ATOM 755 O O . PRO A 1 98 ? 6.626 -8.635 5.294 1.00 88.06 98 PRO A O 1
ATOM 758 N N . MET A 1 99 ? 8.012 -7.768 6.846 1.00 86.31 99 MET A N 1
ATOM 759 C CA . MET A 1 99 ? 8.214 -6.464 6.209 1.00 86.31 99 MET A CA 1
ATOM 760 C C . MET A 1 99 ? 9.702 -6.171 6.024 1.00 86.31 99 MET A C 1
ATOM 762 O O . MET A 1 99 ? 10.534 -6.579 6.838 1.00 86.31 99 MET A O 1
ATOM 766 N N . LEU A 1 100 ? 10.038 -5.391 5.002 1.00 84.69 100 LEU A N 1
ATOM 767 C CA . LEU A 1 100 ? 11.311 -4.688 4.935 1.00 84.69 100 LEU A CA 1
ATOM 768 C C . LEU A 1 100 ? 11.278 -3.482 5.876 1.00 84.69 100 LEU A C 1
ATOM 770 O O . LEU A 1 100 ? 10.386 -2.638 5.790 1.00 84.69 100 LEU A O 1
ATOM 774 N N . ILE A 1 101 ? 12.286 -3.366 6.741 1.00 83.56 101 ILE A N 1
ATOM 775 C CA . ILE A 1 101 ? 12.496 -2.156 7.542 1.00 83.56 101 ILE A CA 1
ATOM 776 C C . ILE A 1 101 ? 13.903 -1.607 7.294 1.00 83.56 101 ILE A C 1
ATOM 778 O O . ILE A 1 101 ? 14.840 -2.385 7.075 1.00 83.56 101 ILE A O 1
ATOM 782 N N . PRO A 1 102 ? 14.079 -0.277 7.320 1.00 79.44 102 PRO A N 1
ATOM 783 C CA . PRO A 1 102 ? 15.398 0.317 7.208 1.00 79.44 102 PRO A CA 1
ATOM 784 C C . PRO A 1 102 ? 16.325 -0.107 8.343 1.00 79.44 102 PRO A C 1
ATOM 786 O O . PRO A 1 102 ? 15.906 -0.301 9.485 1.00 79.44 102 PRO A O 1
ATOM 789 N N . LEU A 1 103 ? 17.620 -0.172 8.042 1.00 79.19 103 LEU A N 1
ATOM 790 C CA . LEU A 1 103 ? 18.635 -0.281 9.081 1.00 79.19 103 LEU A CA 1
ATOM 791 C C . LEU A 1 103 ? 18.654 0.959 9.971 1.00 79.19 103 LEU A C 1
ATOM 793 O O . LEU A 1 103 ? 18.471 2.075 9.498 1.00 79.19 103 LEU A O 1
ATOM 797 N N . ARG A 1 104 ? 19.078 0.786 11.228 1.00 79.12 104 ARG A N 1
ATOM 798 C CA . ARG A 1 104 ? 19.412 1.918 12.115 1.00 79.12 104 ARG A CA 1
ATOM 799 C C . ARG A 1 104 ? 20.500 2.835 11.546 1.00 79.12 104 ARG A C 1
ATOM 801 O O . ARG A 1 104 ? 20.576 3.995 11.921 1.00 79.12 104 ARG A O 1
ATOM 808 N N . THR A 1 105 ? 21.361 2.301 10.682 1.00 84.31 105 THR A N 1
ATOM 809 C CA . THR A 1 105 ? 22.447 3.035 10.017 1.00 84.31 105 THR A CA 1
ATOM 810 C C . THR A 1 105 ? 22.043 3.610 8.660 1.00 84.31 105 THR A C 1
ATOM 812 O O . THR A 1 105 ? 22.866 4.263 8.021 1.00 84.31 105 THR A O 1
ATOM 815 N N . ALA A 1 106 ? 20.812 3.359 8.198 1.00 76.75 106 ALA A N 1
ATOM 816 C CA . ALA A 1 106 ? 20.322 3.913 6.949 1.00 76.75 106 ALA A CA 1
ATOM 817 C C . ALA A 1 106 ? 20.162 5.433 7.081 1.00 76.75 106 ALA A C 1
ATOM 819 O O . ALA A 1 106 ? 19.575 5.930 8.042 1.00 76.75 106 ALA A O 1
ATOM 820 N N . ASN A 1 107 ? 20.677 6.176 6.105 1.00 83.81 107 ASN A N 1
ATOM 821 C CA . ASN A 1 107 ? 20.360 7.593 5.983 1.00 83.81 107 ASN A CA 1
ATOM 822 C C . ASN A 1 107 ? 18.891 7.782 5.556 1.00 83.81 107 ASN A C 1
ATOM 824 O O . ASN A 1 107 ? 18.228 6.845 5.113 1.00 83.81 107 ASN A O 1
ATOM 828 N N . GLU A 1 108 ? 18.383 9.009 5.660 1.00 78.50 108 GLU A N 1
ATOM 829 C CA . GLU A 1 108 ? 16.981 9.341 5.365 1.00 78.50 108 GLU A CA 1
ATOM 830 C C . GLU A 1 108 ? 16.520 8.858 3.979 1.00 78.50 108 GLU A C 1
ATOM 832 O O . GLU A 1 108 ? 15.425 8.313 3.823 1.00 78.50 108 GLU A O 1
ATOM 837 N N . GLN A 1 109 ? 17.382 8.991 2.971 1.00 80.06 109 GLN A N 1
ATOM 838 C CA . GLN A 1 109 ? 17.084 8.586 1.600 1.00 80.06 109 GLN A CA 1
ATOM 839 C C . GLN A 1 109 ? 17.009 7.058 1.441 1.00 80.06 109 GLN A C 1
ATOM 841 O O . GLN A 1 109 ? 16.129 6.540 0.747 1.00 80.06 109 GLN A O 1
ATOM 846 N N . GLN A 1 110 ? 17.901 6.320 2.103 1.00 79.94 110 GLN A N 1
ATOM 847 C CA . GLN A 1 110 ? 17.843 4.860 2.165 1.00 79.94 110 GLN A CA 1
ATOM 848 C C . GLN A 1 110 ? 16.569 4.390 2.861 1.00 79.94 110 GLN A C 1
ATOM 850 O O . GLN A 1 110 ? 15.867 3.533 2.325 1.00 79.94 110 GLN A O 1
ATOM 855 N N . SER A 1 111 ? 16.238 4.988 4.005 1.00 80.25 111 SER A N 1
ATOM 856 C CA . SER A 1 111 ? 15.026 4.660 4.756 1.00 80.25 111 SER A CA 1
ATOM 857 C C . SER A 1 111 ? 13.769 4.907 3.932 1.00 80.25 111 SER A C 1
ATOM 859 O O . SER A 1 111 ? 12.941 4.011 3.789 1.00 80.25 111 SER A O 1
ATOM 861 N N . THR A 1 112 ? 13.683 6.073 3.291 1.00 80.81 112 THR A N 1
ATOM 862 C CA . THR A 1 112 ? 12.617 6.423 2.343 1.00 80.81 112 THR A CA 1
ATOM 863 C C . THR A 1 112 ? 12.433 5.358 1.267 1.00 80.81 112 THR A C 1
ATOM 865 O O . THR A 1 112 ? 11.317 4.935 0.977 1.00 80.81 112 THR A O 1
ATOM 868 N N . THR A 1 113 ? 13.532 4.916 0.663 1.00 81.38 113 THR A N 1
ATOM 869 C CA . THR A 1 113 ? 13.494 3.971 -0.456 1.00 81.38 113 THR A CA 1
ATOM 870 C C . THR A 1 113 ? 13.056 2.582 -0.008 1.00 81.38 113 THR A C 1
ATOM 872 O O . THR A 1 113 ? 12.264 1.939 -0.690 1.00 81.38 113 THR A O 1
ATOM 875 N N . ILE A 1 114 ? 13.512 2.135 1.164 1.00 83.69 114 ILE A N 1
ATOM 876 C CA . ILE A 1 114 ? 13.073 0.864 1.749 1.00 83.69 114 ILE A CA 1
ATOM 877 C C . ILE A 1 114 ? 11.581 0.918 2.090 1.00 83.69 114 ILE A C 1
ATOM 879 O O . ILE A 1 114 ? 10.859 -0.015 1.751 1.00 83.69 114 ILE A O 1
ATOM 883 N N . HIS A 1 115 ? 11.101 2.014 2.683 1.00 83.62 115 HIS A N 1
ATOM 884 C CA . HIS A 1 115 ? 9.672 2.198 2.945 1.00 83.62 115 HIS A CA 1
ATOM 885 C C . HIS A 1 115 ? 8.846 2.212 1.661 1.00 83.62 115 HIS A C 1
ATOM 887 O O . HIS A 1 115 ? 7.798 1.578 1.605 1.00 83.62 115 HIS A O 1
ATOM 893 N N . PHE A 1 116 ? 9.338 2.873 0.611 1.00 85.12 116 PHE A N 1
ATOM 894 C CA . PHE A 1 116 ? 8.698 2.852 -0.697 1.00 85.12 116 PHE A CA 1
ATOM 895 C C . PHE A 1 116 ? 8.599 1.427 -1.259 1.00 85.12 116 PHE A C 1
ATOM 897 O O . PHE A 1 116 ? 7.523 1.016 -1.683 1.00 85.12 116 PHE A O 1
ATOM 904 N N . PHE A 1 117 ? 9.682 0.644 -1.220 1.00 87.38 117 PHE A N 1
ATOM 905 C CA . PHE A 1 117 ? 9.654 -0.745 -1.690 1.00 87.38 117 PHE A CA 1
ATOM 906 C C . PHE A 1 117 ? 8.729 -1.626 -0.867 1.00 87.38 117 PHE A C 1
ATOM 908 O O . PHE A 1 117 ? 7.989 -2.423 -1.439 1.00 87.38 117 PHE A O 1
ATOM 915 N N . GLU A 1 118 ? 8.759 -1.484 0.456 1.00 89.88 118 GLU A N 1
ATOM 916 C CA . GLU A 1 118 ? 7.855 -2.221 1.327 1.00 89.88 118 GLU A CA 1
ATOM 917 C C . GLU A 1 118 ? 6.400 -1.920 0.976 1.00 89.88 118 GLU A C 1
ATOM 919 O O . GLU A 1 118 ? 5.615 -2.847 0.783 1.00 89.88 118 GLU A O 1
ATOM 924 N N . ASN A 1 119 ? 6.077 -0.638 0.793 1.00 90.75 119 ASN A N 1
ATOM 925 C CA . ASN A 1 119 ? 4.742 -0.188 0.436 1.00 90.75 119 ASN A CA 1
ATOM 926 C C . ASN A 1 119 ? 4.288 -0.744 -0.924 1.00 90.75 119 ASN A C 1
ATOM 928 O O . ASN A 1 119 ? 3.209 -1.320 -1.035 1.00 90.75 119 ASN A O 1
ATOM 932 N N . GLU A 1 120 ? 5.133 -0.651 -1.955 1.00 92.19 120 GLU A N 1
ATOM 933 C CA . GLU A 1 120 ? 4.815 -1.193 -3.281 1.00 92.19 120 GLU A CA 1
ATOM 934 C C . GLU A 1 120 ? 4.683 -2.721 -3.275 1.00 92.19 120 GLU A C 1
ATOM 936 O O . GLU A 1 120 ? 3.847 -3.257 -3.992 1.00 92.19 120 GLU A O 1
ATOM 941 N N . MET A 1 121 ? 5.463 -3.453 -2.479 1.00 93.75 121 MET A N 1
ATOM 942 C CA . MET A 1 121 ? 5.276 -4.902 -2.353 1.00 93.75 121 MET A CA 1
ATOM 943 C C . MET A 1 121 ? 4.006 -5.247 -1.581 1.00 93.75 121 MET A C 1
ATOM 945 O O . MET A 1 121 ? 3.343 -6.231 -1.896 1.00 93.75 121 MET A O 1
ATOM 949 N N . GLU A 1 122 ? 3.673 -4.473 -0.552 1.00 94.69 122 GLU A N 1
ATOM 950 C CA . GLU A 1 122 ? 2.478 -4.696 0.257 1.00 94.69 122 GLU A CA 1
ATOM 951 C C . GLU A 1 122 ? 1.189 -4.429 -0.528 1.00 94.69 122 GLU A C 1
ATOM 953 O O . GLU A 1 122 ? 0.226 -5.190 -0.429 1.00 94.69 122 GLU A O 1
ATOM 958 N N . HIS A 1 123 ? 1.211 -3.446 -1.425 1.00 96.69 123 HIS A N 1
ATOM 959 C CA . HIS A 1 123 ? 0.115 -3.171 -2.351 1.00 96.69 123 HIS A CA 1
ATOM 960 C C . HIS A 1 123 ? -0.230 -4.342 -3.289 1.00 96.69 123 HIS A C 1
ATOM 962 O O . HIS A 1 123 ? -1.345 -4.377 -3.802 1.00 96.69 123 HIS A O 1
ATOM 968 N N . LEU A 1 124 ? 0.663 -5.324 -3.494 1.00 97.31 124 LEU A N 1
ATOM 969 C CA . LEU A 1 124 ? 0.319 -6.557 -4.228 1.00 97.31 124 LEU A CA 1
ATOM 970 C C . LEU A 1 124 ? -0.750 -7.402 -3.517 1.00 97.31 124 LEU A C 1
ATOM 972 O O . LEU A 1 124 ? -1.413 -8.212 -4.158 1.00 97.31 124 LEU A O 1
ATOM 976 N N . PHE A 1 125 ? -0.902 -7.225 -2.205 1.00 97.56 125 PHE A N 1
ATOM 977 C CA . PHE A 1 125 ? -1.870 -7.939 -1.374 1.00 97.56 125 PHE A CA 1
ATOM 978 C C . PHE A 1 125 ? -3.056 -7.055 -1.007 1.00 97.56 125 PHE A C 1
ATOM 980 O O . PHE A 1 125 ? -4.196 -7.506 -1.037 1.00 97.56 125 PHE A O 1
ATOM 987 N N . ILE A 1 126 ? -2.782 -5.789 -0.693 1.00 96.88 126 ILE A N 1
ATOM 988 C CA . ILE A 1 126 ? -3.799 -4.878 -0.169 1.00 96.88 126 ILE A CA 1
ATOM 989 C C . ILE A 1 126 ? -4.731 -4.374 -1.258 1.00 96.88 126 ILE A C 1
ATOM 991 O O . ILE A 1 126 ? -5.930 -4.332 -1.026 1.00 96.88 126 ILE A O 1
ATOM 995 N N . ILE A 1 127 ? -4.224 -4.028 -2.447 1.00 97.38 127 ILE A N 1
ATOM 996 C CA . ILE A 1 127 ? -5.082 -3.486 -3.510 1.00 97.38 127 ILE A CA 1
ATOM 997 C C . ILE A 1 127 ? -6.179 -4.487 -3.918 1.00 97.38 127 ILE A C 1
ATOM 999 O O . ILE A 1 127 ? -7.336 -4.071 -3.961 1.00 97.38 127 ILE A O 1
ATOM 1003 N N . PRO A 1 128 ? -5.886 -5.781 -4.177 1.00 97.50 128 PRO A N 1
ATOM 1004 C CA . PRO A 1 128 ? -6.936 -6.755 -4.478 1.00 97.50 128 PRO A CA 1
ATOM 1005 C C . PRO A 1 128 ? -7.965 -6.901 -3.353 1.00 97.50 128 PRO A C 1
ATOM 1007 O O . PRO A 1 128 ? -9.161 -6.826 -3.614 1.00 97.50 128 PRO A O 1
ATOM 1010 N N . GLU A 1 129 ? -7.508 -7.045 -2.104 1.00 97.75 129 GLU A N 1
ATOM 1011 C CA . GLU A 1 129 ? -8.404 -7.167 -0.947 1.00 97.75 129 GLU A CA 1
ATOM 1012 C C . GLU A 1 129 ? -9.285 -5.919 -0.782 1.00 97.75 129 GLU A C 1
ATOM 1014 O O . GLU A 1 129 ? -10.478 -6.013 -0.508 1.00 97.75 129 GLU A O 1
ATOM 1019 N N . GLU A 1 130 ? -8.716 -4.735 -0.991 1.00 97.12 130 GLU A N 1
ATOM 1020 C CA . GLU A 1 130 ? -9.438 -3.474 -0.908 1.00 97.12 130 GLU A CA 1
ATOM 1021 C C . GLU A 1 130 ? -10.509 -3.348 -2.001 1.00 97.12 130 GLU A C 1
ATOM 1023 O O . GLU A 1 130 ? -11.604 -2.868 -1.721 1.00 97.12 130 GLU A O 1
ATOM 1028 N N . ILE A 1 131 ? -10.228 -3.805 -3.224 1.00 97.44 131 ILE A N 1
ATOM 1029 C CA . ILE A 1 131 ? -11.198 -3.820 -4.331 1.00 97.44 131 ILE A CA 1
ATOM 1030 C C . ILE A 1 131 ? -12.368 -4.761 -4.037 1.00 97.44 131 ILE A C 1
ATOM 1032 O O . ILE A 1 131 ? -13.512 -4.419 -4.334 1.00 97.44 131 ILE A O 1
ATOM 1036 N N . ASP A 1 132 ? -12.101 -5.909 -3.415 1.00 97.31 132 ASP A N 1
ATOM 1037 C CA . ASP A 1 132 ? -13.149 -6.855 -3.023 1.00 97.31 132 ASP A CA 1
ATOM 1038 C C . ASP A 1 132 ? -14.060 -6.288 -1.917 1.00 97.31 132 ASP A C 1
ATOM 1040 O O . ASP A 1 132 ? -15.237 -6.645 -1.825 1.00 97.31 132 ASP A O 1
ATOM 1044 N N . LEU A 1 133 ? -13.526 -5.396 -1.078 1.00 97.38 133 LEU A N 1
ATOM 1045 C CA . LEU A 1 133 ? -14.224 -4.811 0.068 1.00 97.38 133 LEU A CA 1
ATOM 1046 C C . LEU A 1 133 ? -14.935 -3.489 -0.251 1.00 97.38 133 LEU A C 1
ATOM 1048 O O . LEU A 1 133 ? -15.980 -3.202 0.337 1.00 97.38 133 LEU A O 1
ATOM 1052 N N . PHE A 1 134 ? -14.382 -2.681 -1.155 1.00 96.69 134 PHE A N 1
ATOM 1053 C CA . PHE A 1 134 ? -14.832 -1.318 -1.426 1.00 96.69 134 PHE A CA 1
ATOM 1054 C C . PHE A 1 134 ? -15.111 -1.112 -2.923 1.00 96.69 134 PHE A C 1
ATOM 1056 O O . PHE A 1 134 ? -14.175 -1.075 -3.726 1.00 96.69 134 PHE A O 1
ATOM 1063 N N . PRO A 1 135 ? -16.380 -0.892 -3.324 1.00 91.56 135 PRO A N 1
ATOM 1064 C CA . PRO A 1 135 ? -16.751 -0.754 -4.735 1.00 91.56 135 PRO A CA 1
ATOM 1065 C C . PRO A 1 135 ? -16.058 0.393 -5.488 1.00 91.56 135 PRO A C 1
ATOM 1067 O O . PRO A 1 135 ? -15.940 0.341 -6.710 1.00 91.56 135 PRO A O 1
ATOM 1070 N N . ASP A 1 136 ? -15.624 1.448 -4.792 1.00 91.94 136 ASP A N 1
ATOM 1071 C CA . ASP A 1 136 ? -14.951 2.613 -5.378 1.00 91.94 136 ASP A CA 1
ATOM 1072 C C . ASP A 1 136 ? -13.420 2.469 -5.458 1.00 91.94 136 ASP A C 1
ATOM 1074 O O . ASP A 1 136 ? -12.759 3.267 -6.135 1.00 91.94 136 ASP A O 1
ATOM 1078 N N . ALA A 1 137 ? -12.839 1.464 -4.791 1.00 94.50 137 ALA A N 1
ATOM 1079 C CA . ALA A 1 137 ? -11.392 1.340 -4.659 1.00 94.50 137 ALA A CA 1
ATOM 1080 C C . ALA A 1 137 ? -10.693 1.133 -6.005 1.00 94.50 137 ALA A C 1
ATOM 1082 O O . ALA A 1 137 ? -9.639 1.730 -6.237 1.00 94.50 137 ALA A O 1
ATOM 1083 N N . GLU A 1 138 ? -11.284 0.358 -6.919 1.00 95.75 138 GLU A N 1
ATOM 1084 C CA . GLU A 1 138 ? -10.658 0.084 -8.213 1.00 95.75 138 GLU A CA 1
ATOM 1085 C C . GLU A 1 138 ? -10.461 1.366 -9.039 1.00 95.75 138 GLU A C 1
ATOM 1087 O O . GLU A 1 138 ? -9.356 1.617 -9.522 1.00 95.75 138 GLU A O 1
ATOM 1092 N N . GLU A 1 139 ? -11.483 2.223 -9.161 1.00 94.62 139 GLU A N 1
ATOM 1093 C CA . GLU A 1 139 ? -11.360 3.483 -9.914 1.00 94.62 139 GLU A CA 1
ATOM 1094 C C . GLU A 1 139 ? -10.415 4.466 -9.209 1.00 94.62 139 GLU A C 1
ATOM 1096 O O . GLU A 1 139 ? -9.635 5.167 -9.865 1.00 94.62 139 GLU A O 1
ATOM 1101 N N . ARG A 1 140 ? -10.422 4.506 -7.869 1.00 93.50 140 ARG A N 1
ATOM 1102 C CA . ARG A 1 140 ? -9.484 5.343 -7.107 1.00 93.50 140 ARG A CA 1
ATOM 1103 C C . ARG A 1 140 ? -8.037 4.933 -7.379 1.00 93.50 140 ARG A C 1
ATOM 1105 O O . ARG A 1 140 ? -7.208 5.801 -7.669 1.00 93.50 140 ARG A O 1
ATOM 1112 N N . TRP A 1 141 ? -7.736 3.637 -7.342 1.00 96.19 141 TRP A N 1
ATOM 1113 C CA . TRP A 1 141 ? -6.420 3.117 -7.703 1.00 96.19 141 TRP A CA 1
ATOM 1114 C C . TRP A 1 141 ? -6.096 3.370 -9.174 1.00 96.19 141 TRP A C 1
ATOM 1116 O O . TRP A 1 141 ? -5.013 3.871 -9.482 1.00 96.19 141 TRP A O 1
ATOM 1126 N N . ALA A 1 142 ? -7.038 3.134 -10.088 1.00 96.50 142 ALA A N 1
ATOM 1127 C CA . ALA A 1 142 ? -6.860 3.417 -11.509 1.00 96.50 142 ALA A CA 1
ATOM 1128 C C . ALA A 1 142 ? -6.467 4.880 -11.760 1.00 96.50 142 ALA A C 1
ATOM 1130 O O . ALA A 1 142 ? -5.563 5.145 -12.554 1.00 96.50 142 ALA A O 1
ATOM 1131 N N . LYS A 1 143 ? -7.074 5.841 -11.052 1.00 95.50 143 LYS A N 1
ATOM 1132 C CA . LYS A 1 143 ? -6.700 7.260 -11.128 1.00 95.50 143 LYS A CA 1
ATOM 1133 C C . LYS A 1 143 ? -5.252 7.500 -10.685 1.00 95.50 143 LYS A C 1
ATOM 1135 O O . LYS A 1 143 ? -4.510 8.163 -11.404 1.00 95.50 143 LYS A O 1
ATOM 1140 N N . GLN A 1 144 ? -4.826 6.928 -9.558 1.00 92.75 144 GLN A N 1
ATOM 1141 C CA . GLN A 1 144 ? -3.441 7.066 -9.083 1.00 92.75 144 GLN A CA 1
ATOM 1142 C C . GLN A 1 144 ? -2.431 6.459 -10.070 1.00 92.75 144 GLN A C 1
ATOM 1144 O O . GLN A 1 144 ? -1.405 7.070 -10.387 1.00 92.75 144 GLN A O 1
ATOM 1149 N N . TYR A 1 145 ? -2.736 5.277 -10.610 1.00 96.31 145 TYR A N 1
ATOM 1150 C CA . TYR A 1 145 ? -1.890 4.622 -11.606 1.00 96.31 145 TYR A CA 1
ATOM 1151 C C . TYR A 1 145 ? -1.906 5.343 -12.956 1.00 96.31 145 TYR A C 1
ATOM 1153 O O . TYR A 1 145 ? -0.892 5.331 -13.649 1.00 96.31 145 TYR A O 1
ATOM 1161 N N . ARG A 1 146 ? -2.992 6.030 -13.323 1.00 97.50 146 ARG A N 1
ATOM 1162 C CA . ARG A 1 146 ? -3.050 6.889 -14.517 1.00 97.50 146 ARG A CA 1
ATOM 1163 C C . ARG A 1 146 ? -2.037 8.025 -14.430 1.00 97.50 146 ARG A C 1
ATOM 1165 O O . ARG A 1 146 ? -1.276 8.221 -15.376 1.00 97.50 146 ARG A O 1
ATOM 1172 N N . ASP A 1 147 ? -1.973 8.709 -13.289 1.00 93.94 147 ASP A N 1
ATOM 1173 C CA . ASP A 1 147 ? -0.993 9.775 -13.059 1.00 93.94 147 ASP A CA 1
ATOM 1174 C C . ASP A 1 147 ? 0.439 9.223 -13.104 1.00 93.94 147 ASP A C 1
ATOM 1176 O O . ASP A 1 147 ? 1.326 9.815 -13.722 1.00 93.94 147 ASP A O 1
ATOM 1180 N N . ARG A 1 148 ? 0.662 8.044 -12.512 1.00 94.31 148 ARG A N 1
ATOM 1181 C CA . ARG A 1 148 ? 1.961 7.356 -12.511 1.00 94.31 148 ARG A CA 1
ATOM 1182 C C . ARG A 1 148 ? 2.416 6.945 -13.911 1.00 94.31 148 ARG A C 1
ATOM 1184 O O . ARG A 1 148 ? 3.533 7.262 -14.310 1.00 94.31 148 ARG A O 1
ATOM 1191 N N . VAL A 1 149 ? 1.537 6.312 -14.687 1.00 97.06 149 VAL A N 1
ATOM 1192 C CA . VAL A 1 149 ? 1.792 5.961 -16.093 1.00 97.06 149 VAL A CA 1
ATOM 1193 C C . VAL A 1 149 ? 2.065 7.221 -16.913 1.00 97.06 149 VAL A C 1
ATOM 1195 O O . VAL A 1 149 ? 3.013 7.243 -17.696 1.00 97.06 149 VAL A O 1
ATOM 1198 N N . GLY A 1 150 ? 1.298 8.295 -16.706 1.00 95.56 150 GLY A N 1
ATOM 1199 C CA . GLY A 1 150 ? 1.540 9.588 -17.346 1.00 95.56 150 GLY A CA 1
ATOM 1200 C C . GLY A 1 150 ? 2.954 10.111 -17.082 1.00 95.56 150 GLY A C 1
ATOM 1201 O O . GLY A 1 150 ? 3.677 10.416 -18.029 1.00 95.56 150 GLY A O 1
ATOM 1202 N N . ARG A 1 151 ? 3.391 10.130 -15.815 1.00 93.69 151 ARG A N 1
ATOM 1203 C CA . ARG A 1 151 ? 4.754 10.551 -15.448 1.00 93.69 151 ARG A CA 1
ATOM 1204 C C . ARG A 1 151 ? 5.835 9.688 -16.096 1.00 93.69 151 ARG A C 1
ATOM 1206 O O . ARG A 1 151 ? 6.765 10.238 -16.677 1.00 93.69 151 ARG A O 1
ATOM 1213 N N . ILE A 1 152 ? 5.702 8.362 -16.034 1.00 94.88 152 ILE A N 1
ATOM 1214 C CA . ILE A 1 152 ? 6.683 7.426 -16.607 1.00 94.88 152 ILE A CA 1
ATOM 1215 C C . ILE A 1 152 ? 6.810 7.632 -18.118 1.00 94.88 152 ILE A C 1
ATOM 1217 O O . ILE A 1 152 ? 7.913 7.756 -18.643 1.00 94.88 152 ILE A O 1
ATOM 1221 N N . THR A 1 153 ? 5.681 7.690 -18.824 1.00 95.06 153 THR A N 1
ATOM 1222 C CA . THR A 1 153 ? 5.662 7.767 -20.294 1.00 95.06 153 THR A CA 1
ATOM 1223 C C . THR A 1 153 ? 6.127 9.118 -20.839 1.00 95.06 153 THR A C 1
ATOM 1225 O O . THR A 1 153 ? 6.592 9.189 -21.975 1.00 95.06 153 THR A O 1
ATOM 1228 N N . GLN A 1 154 ? 6.037 10.182 -20.037 1.00 93.62 154 GLN A N 1
ATOM 1229 C CA . GLN A 1 154 ? 6.511 11.525 -20.386 1.00 93.62 154 GLN A CA 1
ATOM 1230 C C . GLN A 1 154 ? 7.963 11.787 -19.949 1.00 93.62 154 GLN A C 1
ATOM 1232 O O . GLN A 1 154 ? 8.546 12.802 -20.338 1.00 93.62 154 GLN A O 1
ATOM 1237 N N . ALA A 1 155 ? 8.566 10.901 -19.150 1.00 89.88 155 ALA A N 1
ATOM 1238 C CA . ALA A 1 155 ? 9.930 11.071 -18.670 1.00 89.88 155 ALA A CA 1
ATOM 1239 C C . ALA A 1 155 ? 10.953 10.873 -19.801 1.00 89.88 155 ALA A C 1
ATOM 1241 O O . ALA A 1 155 ? 10.954 9.860 -20.502 1.00 89.88 155 ALA A O 1
ATOM 1242 N N . SER A 1 156 ? 11.892 11.816 -19.931 1.00 86.25 156 SER A N 1
ATOM 1243 C CA . SER A 1 156 ? 13.035 11.694 -20.850 1.00 86.25 156 SER A CA 1
ATOM 1244 C C . SER A 1 156 ? 14.032 10.617 -20.416 1.00 86.25 156 SER A C 1
ATOM 1246 O O . SER A 1 156 ? 14.790 10.090 -21.226 1.00 86.25 156 SER A O 1
ATOM 1248 N N . THR A 1 157 ? 14.050 10.293 -19.126 1.00 85.19 157 THR A N 1
ATOM 1249 C CA . THR A 1 157 ? 14.812 9.188 -18.547 1.00 85.19 157 THR A CA 1
ATOM 1250 C C . THR A 1 157 ? 13.907 8.512 -17.521 1.00 85.19 157 THR A C 1
ATOM 1252 O O . THR A 1 157 ? 13.760 9.053 -16.423 1.00 85.19 157 THR A O 1
ATOM 1255 N N . PRO A 1 158 ? 13.236 7.403 -17.877 1.00 84.00 158 PRO A N 1
ATOM 1256 C CA . PRO A 1 158 ? 12.339 6.719 -16.956 1.00 84.00 158 PRO A CA 1
ATOM 1257 C C . PRO A 1 158 ? 13.117 6.130 -15.783 1.00 84.00 158 PRO A C 1
ATOM 1259 O O . PRO A 1 158 ? 14.247 5.662 -15.937 1.00 84.00 158 PRO A O 1
ATOM 1262 N N . ASP A 1 159 ? 12.488 6.114 -14.613 1.00 87.25 159 ASP A N 1
ATOM 1263 C CA . ASP A 1 159 ? 12.991 5.361 -13.475 1.00 87.25 159 ASP A CA 1
ATOM 1264 C C . ASP A 1 159 ? 12.602 3.883 -13.639 1.00 87.25 159 ASP A C 1
ATOM 1266 O O . ASP A 1 159 ? 11.423 3.545 -13.779 1.00 87.25 159 ASP A O 1
ATOM 1270 N N . LEU A 1 160 ? 13.601 2.993 -13.670 1.00 86.94 160 LEU A N 1
ATOM 1271 C CA . LEU A 1 160 ? 13.366 1.561 -13.862 1.00 86.94 160 LEU A CA 1
ATOM 1272 C C . LEU A 1 160 ? 12.526 0.966 -12.723 1.00 86.94 160 LEU A C 1
ATOM 1274 O O . LEU A 1 160 ? 11.731 0.070 -12.987 1.00 86.94 160 LEU A O 1
ATOM 1278 N N . PHE A 1 161 ? 12.652 1.447 -11.484 1.00 85.06 161 PHE A N 1
ATOM 1279 C CA . PHE A 1 161 ? 11.835 0.938 -10.384 1.00 85.06 161 PHE A CA 1
ATOM 1280 C C . PHE A 1 161 ? 10.386 1.353 -10.525 1.00 85.06 161 PHE A C 1
ATOM 1282 O O . PHE A 1 161 ? 9.504 0.502 -10.418 1.00 85.06 161 PHE A O 1
ATOM 1289 N N . GLU A 1 162 ? 10.141 2.642 -10.773 1.00 90.19 162 GLU A N 1
ATOM 1290 C CA . GLU A 1 162 ? 8.778 3.130 -10.965 1.00 90.19 162 GLU A CA 1
ATOM 1291 C C . GLU A 1 162 ? 8.124 2.350 -12.111 1.00 90.19 162 GLU A C 1
ATOM 1293 O O . GLU A 1 162 ? 6.997 1.884 -11.974 1.00 90.19 162 GLU A O 1
ATOM 1298 N N . LEU A 1 163 ? 8.863 2.089 -13.191 1.00 93.75 163 LEU A N 1
ATOM 1299 C CA . LEU A 1 163 ? 8.410 1.266 -14.307 1.00 93.75 163 LEU A CA 1
ATOM 1300 C C . LEU A 1 163 ? 8.107 -0.191 -13.914 1.00 93.75 163 LEU A C 1
ATOM 1302 O O . LEU A 1 163 ? 7.027 -0.690 -14.235 1.00 93.75 163 LEU A O 1
ATOM 1306 N N . VAL A 1 164 ? 9.034 -0.870 -13.230 1.00 94.06 164 VAL A N 1
ATOM 1307 C CA . VAL A 1 164 ? 8.906 -2.278 -12.816 1.00 94.06 164 VAL A CA 1
ATOM 1308 C C . VAL A 1 164 ? 7.714 -2.472 -11.877 1.00 94.06 164 VAL A C 1
ATOM 1310 O O . VAL A 1 164 ? 6.879 -3.346 -12.126 1.00 94.06 164 VAL A O 1
ATOM 1313 N N . PHE A 1 165 ? 7.590 -1.651 -10.831 1.00 94.50 165 PHE A N 1
ATOM 1314 C CA . PHE A 1 165 ? 6.481 -1.757 -9.882 1.00 94.50 165 PHE A CA 1
ATOM 1315 C C . PHE A 1 165 ? 5.155 -1.363 -10.525 1.00 94.50 165 PHE A C 1
ATOM 1317 O O . PHE A 1 165 ? 4.185 -2.102 -10.391 1.00 94.50 165 PHE A O 1
ATOM 1324 N N . THR A 1 166 ? 5.113 -0.283 -11.314 1.00 96.06 166 THR A N 1
ATOM 1325 C CA . THR A 1 166 ? 3.876 0.123 -12.003 1.00 96.06 166 THR A CA 1
ATOM 1326 C C . THR A 1 166 ? 3.390 -0.964 -12.954 1.00 96.06 166 THR A C 1
ATOM 1328 O O . THR A 1 166 ? 2.206 -1.297 -12.948 1.00 96.06 166 THR A O 1
ATOM 1331 N N . TRP A 1 167 ? 4.289 -1.566 -13.742 1.00 97.38 167 TRP A N 1
ATOM 1332 C CA . TRP A 1 167 ? 3.926 -2.689 -14.606 1.00 97.38 167 TRP A CA 1
ATOM 1333 C C . TRP A 1 167 ? 3.430 -3.884 -13.797 1.00 97.38 167 TRP A C 1
ATOM 1335 O O . TRP A 1 167 ? 2.385 -4.446 -14.111 1.00 97.38 167 TRP A O 1
ATOM 1345 N N . THR A 1 168 ? 4.143 -4.250 -12.733 1.00 97.50 168 THR A N 1
ATOM 1346 C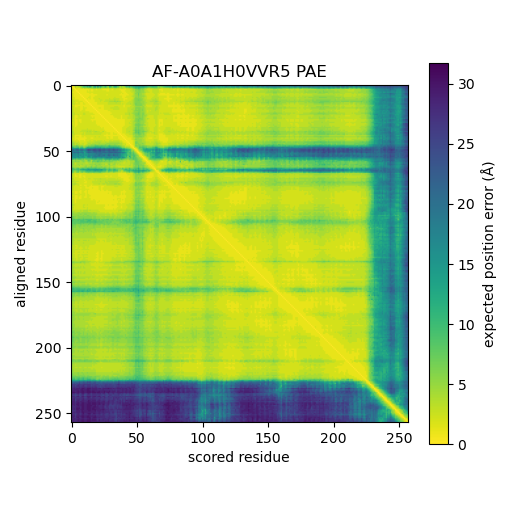 CA . THR A 1 168 ? 3.777 -5.390 -11.885 1.00 97.50 168 THR A CA 1
ATOM 1347 C C . THR A 1 168 ? 2.389 -5.206 -11.276 1.00 97.50 168 THR A C 1
ATOM 1349 O O . THR A 1 168 ? 1.537 -6.079 -11.411 1.00 97.50 168 THR A O 1
ATOM 1352 N N . GLN A 1 169 ? 2.117 -4.035 -10.713 1.00 97.56 169 GLN A N 1
ATOM 1353 C CA . GLN A 1 169 ? 0.844 -3.690 -10.088 1.00 97.56 169 GLN A CA 1
ATOM 1354 C C . GLN A 1 169 ? -0.319 -3.669 -11.089 1.00 97.56 169 GLN A C 1
ATOM 1356 O O . GLN A 1 169 ? -1.352 -4.288 -10.847 1.00 97.56 169 GLN A O 1
ATOM 1361 N N . LEU A 1 170 ? -0.136 -3.067 -12.270 1.00 97.69 170 LEU A N 1
ATOM 1362 C CA . LEU A 1 170 ? -1.149 -3.075 -13.338 1.00 97.69 170 LEU A CA 1
ATOM 1363 C C . LEU A 1 170 ? -1.468 -4.476 -13.877 1.00 97.69 170 LEU A C 1
ATOM 1365 O O . LEU A 1 170 ? -2.493 -4.674 -14.531 1.00 97.69 170 LEU A O 1
ATOM 1369 N N . ARG A 1 171 ? -0.570 -5.448 -13.691 1.00 97.12 171 ARG A N 1
ATOM 1370 C CA . ARG A 1 171 ? -0.776 -6.819 -14.173 1.00 97.12 171 ARG A CA 1
ATOM 1371 C C . ARG A 1 171 ? -1.235 -7.785 -13.091 1.00 97.12 171 ARG A C 1
ATOM 1373 O O . ARG A 1 171 ? -1.873 -8.769 -13.455 1.00 97.12 171 ARG A O 1
ATOM 1380 N N . LEU A 1 172 ? -0.906 -7.534 -11.826 1.00 97.00 172 LEU A N 1
ATOM 1381 C CA . LEU A 1 172 ? -1.205 -8.442 -10.716 1.00 97.00 172 LEU A CA 1
ATOM 1382 C C . LEU A 1 172 ? -2.306 -7.908 -9.795 1.00 97.00 172 LEU A C 1
ATOM 1384 O O . LEU A 1 172 ? -3.191 -8.673 -9.434 1.00 97.00 172 LEU A O 1
ATOM 1388 N N . SER A 1 173 ? -2.299 -6.613 -9.481 1.00 97.00 173 SER A N 1
ATOM 1389 C CA . SER A 1 173 ? -3.224 -6.012 -8.510 1.00 97.00 173 SER A CA 1
ATOM 1390 C C . SER A 1 173 ? -4.407 -5.294 -9.153 1.00 97.00 173 SER A C 1
ATOM 1392 O O . SER A 1 173 ? -5.490 -5.248 -8.585 1.00 97.00 173 SER A O 1
ATOM 1394 N N . LEU A 1 174 ? -4.208 -4.740 -10.354 1.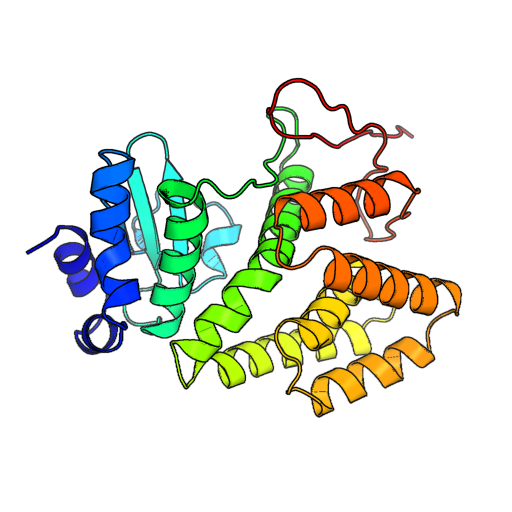00 96.19 174 LEU A N 1
ATOM 1395 C CA . LEU A 1 174 ? -5.226 -4.020 -11.132 1.00 96.19 174 LEU A CA 1
ATOM 1396 C C . LEU A 1 174 ? -5.413 -4.633 -12.533 1.00 96.19 174 LEU A C 1
ATOM 1398 O O . LEU A 1 174 ? -5.334 -3.917 -13.537 1.00 96.19 174 LEU A O 1
ATOM 1402 N N . PRO A 1 175 ? -5.635 -5.957 -12.656 1.00 95.12 175 PRO A N 1
ATOM 1403 C CA . PRO A 1 175 ? -5.570 -6.652 -13.943 1.00 95.12 175 PRO A CA 1
ATOM 1404 C C . PRO A 1 175 ? -6.606 -6.167 -14.970 1.00 95.12 175 PRO A C 1
ATOM 1406 O O . PRO A 1 175 ? -6.352 -6.272 -16.176 1.00 95.12 175 PRO A O 1
ATOM 1409 N N . ASN A 1 176 ? -7.732 -5.610 -14.511 1.00 96.06 176 ASN A N 1
ATOM 1410 C CA . ASN A 1 176 ? -8.821 -5.103 -15.351 1.00 96.06 176 ASN A CA 1
ATOM 1411 C C . ASN A 1 176 ? -8.536 -3.715 -15.949 1.00 96.06 176 ASN A C 1
ATOM 1413 O O . ASN A 1 176 ? -9.234 -3.288 -16.869 1.00 96.06 176 ASN A O 1
ATOM 1417 N N . GLN A 1 177 ? -7.486 -3.020 -15.497 1.00 97.12 177 GLN A N 1
ATOM 1418 C CA . GLN A 1 177 ? -7.097 -1.699 -16.002 1.00 97.12 177 GLN A CA 1
ATOM 1419 C C . GLN A 1 177 ? -6.328 -1.807 -17.330 1.00 97.12 177 GLN A C 1
ATOM 1421 O O . GLN A 1 177 ? -5.180 -1.374 -17.475 1.00 97.12 177 GLN A O 1
ATOM 1426 N N . LEU A 1 178 ? -6.979 -2.419 -18.326 1.00 96.94 178 LEU A N 1
ATOM 1427 C CA . LEU A 1 178 ? -6.386 -2.810 -19.606 1.00 96.94 178 LEU A CA 1
ATOM 1428 C C . LEU A 1 178 ? -5.857 -1.620 -20.407 1.00 96.94 178 LEU A C 1
ATOM 1430 O O . LEU A 1 178 ? -4.801 -1.735 -21.024 1.00 96.94 178 LEU A O 1
ATOM 1434 N N . GLU A 1 179 ? -6.537 -0.472 -20.380 1.00 97.19 179 GLU A N 1
ATOM 1435 C CA . GLU A 1 179 ? -6.082 0.717 -21.109 1.00 97.19 179 GLU A CA 1
ATOM 1436 C C . GLU A 1 179 ? -4.825 1.336 -20.479 1.00 97.19 179 GLU A C 1
ATOM 1438 O O . GLU A 1 179 ? -3.909 1.728 -21.204 1.00 97.19 179 GLU A O 1
ATOM 1443 N N . LEU A 1 180 ? -4.711 1.338 -19.143 1.00 97.50 180 LEU A N 1
ATOM 1444 C CA . LEU A 1 180 ? -3.483 1.766 -18.458 1.00 97.50 180 LEU A CA 1
ATOM 1445 C C . LEU A 1 180 ? -2.325 0.814 -18.769 1.00 97.50 180 LEU A C 1
ATOM 1447 O O . LEU A 1 180 ? -1.231 1.255 -19.128 1.00 97.50 180 LEU A O 1
ATOM 1451 N N . ALA A 1 181 ? -2.579 -0.497 -18.705 1.00 97.19 181 ALA A N 1
ATOM 1452 C CA . ALA A 1 181 ? -1.594 -1.509 -19.069 1.00 97.19 181 ALA A CA 1
ATOM 1453 C C . ALA A 1 181 ? -1.181 -1.392 -20.547 1.00 97.19 181 ALA A C 1
ATOM 1455 O O . ALA A 1 181 ? -0.005 -1.511 -20.881 1.00 97.19 181 ALA A O 1
ATOM 1456 N N . LYS A 1 182 ? -2.114 -1.105 -21.456 1.00 97.44 182 LYS A N 1
ATOM 1457 C CA . LYS A 1 182 ? -1.819 -0.905 -22.878 1.00 97.44 182 LYS A CA 1
ATOM 1458 C C . LYS A 1 182 ? -0.947 0.326 -23.108 1.00 97.44 182 LYS A C 1
ATOM 1460 O O . LYS A 1 182 ? 0.019 0.222 -23.865 1.00 97.44 182 LYS A O 1
ATOM 1465 N N . ALA A 1 183 ? -1.247 1.446 -22.450 1.00 96.62 183 ALA A N 1
ATOM 1466 C CA . ALA A 1 183 ? -0.452 2.668 -22.536 1.00 96.62 183 ALA A CA 1
ATOM 1467 C C . ALA A 1 183 ? 0.984 2.441 -22.034 1.00 96.62 183 ALA A C 1
ATOM 1469 O O . ALA A 1 183 ? 1.944 2.699 -22.766 1.00 96.62 183 ALA A O 1
ATOM 1470 N N . LEU A 1 184 ? 1.147 1.860 -20.839 1.00 97.19 184 LEU A N 1
ATOM 1471 C CA . LEU A 1 184 ? 2.475 1.558 -20.299 1.00 97.19 184 LEU A CA 1
ATOM 1472 C C . LEU A 1 184 ? 3.213 0.506 -21.141 1.00 97.19 184 LEU A C 1
ATOM 1474 O O . LEU A 1 184 ? 4.405 0.638 -21.397 1.00 97.19 184 LEU A O 1
ATOM 1478 N N . GLY A 1 185 ? 2.500 -0.505 -21.641 1.00 96.44 185 GLY A N 1
ATOM 1479 C CA . GLY A 1 185 ? 3.047 -1.549 -22.506 1.00 96.44 185 GLY A CA 1
ATOM 1480 C C . GLY A 1 185 ? 3.532 -1.032 -23.865 1.00 96.44 185 GLY A C 1
ATOM 1481 O O . GLY A 1 185 ? 4.513 -1.542 -24.404 1.00 96.44 185 GLY A O 1
ATOM 1482 N N . GLN A 1 186 ? 2.874 -0.020 -24.440 1.00 95.88 186 GLN A N 1
ATOM 1483 C CA . GLN A 1 186 ? 3.358 0.657 -25.650 1.00 95.88 186 GLN A CA 1
ATOM 1484 C C . GLN A 1 186 ? 4.676 1.382 -25.390 1.00 95.88 186 GLN A C 1
ATOM 1486 O O . GLN A 1 186 ? 5.606 1.239 -26.182 1.00 95.88 186 GLN A O 1
ATOM 1491 N N . TYR A 1 187 ? 4.770 2.094 -24.268 1.00 95.75 187 TYR A N 1
ATOM 1492 C CA . TYR A 1 187 ? 6.005 2.749 -23.858 1.00 95.75 187 TYR A CA 1
ATOM 1493 C C . TYR A 1 187 ? 7.124 1.742 -23.579 1.00 95.75 187 TYR A C 1
ATOM 1495 O O . TYR A 1 187 ? 8.214 1.892 -24.121 1.00 95.75 187 TYR A O 1
ATOM 1503 N N . LEU A 1 188 ? 6.847 0.661 -22.842 1.00 95.06 188 LEU A N 1
ATOM 1504 C CA . LEU A 1 188 ? 7.805 -0.421 -22.585 1.00 95.06 188 LEU A CA 1
ATOM 1505 C C . LEU A 1 188 ? 8.433 -0.956 -23.877 1.00 95.06 188 LEU A C 1
ATOM 1507 O O . LEU A 1 188 ? 9.648 -1.091 -23.951 1.00 95.06 188 LEU A O 1
ATOM 1511 N N . ARG A 1 189 ? 7.634 -1.182 -24.928 1.00 94.06 189 ARG A N 1
ATOM 1512 C CA . ARG A 1 189 ? 8.133 -1.643 -26.239 1.00 94.06 189 ARG A CA 1
ATOM 1513 C C . ARG A 1 189 ? 9.035 -0.641 -26.967 1.00 94.06 189 ARG A C 1
ATOM 1515 O O . ARG A 1 189 ? 9.716 -1.038 -27.907 1.00 94.06 189 ARG A O 1
ATOM 1522 N N . SER A 1 190 ? 9.026 0.631 -26.572 1.00 94.31 190 SER A N 1
ATOM 1523 C CA . SER A 1 190 ? 9.939 1.651 -27.107 1.00 94.31 190 SER A CA 1
ATOM 1524 C C . SER A 1 190 ? 11.298 1.682 -26.395 1.00 94.31 190 SER A C 1
ATOM 1526 O O . SER A 1 190 ? 12.240 2.288 -26.904 1.00 94.31 190 SER A O 1
ATOM 1528 N N . LEU A 1 191 ? 11.409 1.033 -25.231 1.00 93.38 191 LEU A N 1
ATOM 1529 C CA . LEU A 1 191 ? 12.634 0.977 -24.437 1.00 93.38 191 LEU A CA 1
ATOM 1530 C C . LEU A 1 191 ? 13.583 -0.128 -24.935 1.00 93.38 191 LEU A C 1
ATOM 1532 O O . LEU A 1 191 ? 13.159 -1.041 -25.648 1.00 93.38 191 LEU A O 1
ATOM 1536 N N . PRO A 1 192 ? 14.874 -0.091 -24.545 1.00 94.00 192 PRO A N 1
ATOM 1537 C CA . PRO A 1 192 ? 15.817 -1.157 -24.867 1.00 94.00 192 PRO A CA 1
ATOM 1538 C C . PRO A 1 192 ? 15.320 -2.536 -24.414 1.00 94.00 192 PRO A C 1
ATOM 1540 O O . PRO A 1 192 ? 14.749 -2.680 -23.334 1.00 94.00 192 PRO A O 1
ATOM 1543 N N . GLU A 1 193 ? 15.612 -3.576 -25.197 1.00 93.50 193 GLU A N 1
ATOM 1544 C CA . GLU A 1 193 ? 15.156 -4.952 -24.933 1.00 93.50 193 GLU A CA 1
ATOM 1545 C C . GLU A 1 193 ? 15.541 -5.457 -23.531 1.00 93.50 193 GLU A C 1
ATOM 1547 O O . GLU A 1 193 ? 14.799 -6.213 -22.904 1.00 93.50 193 GLU A O 1
ATOM 1552 N N . THR A 1 194 ? 16.685 -5.012 -23.007 1.00 90.94 194 THR A N 1
ATOM 1553 C CA . THR A 1 194 ? 17.137 -5.351 -21.653 1.00 90.94 194 THR A CA 1
ATOM 1554 C C . THR A 1 194 ? 16.163 -4.868 -20.578 1.00 90.94 194 THR A C 1
ATOM 1556 O O . THR A 1 194 ? 15.900 -5.606 -19.630 1.00 90.94 194 THR A O 1
ATOM 1559 N N . TRP A 1 195 ? 15.576 -3.679 -20.736 1.00 91.94 195 TRP A N 1
ATOM 1560 C CA . TRP A 1 195 ? 14.578 -3.129 -19.813 1.00 91.94 195 TRP A CA 1
ATOM 1561 C C . TRP A 1 195 ? 13.281 -3.924 -19.865 1.00 91.94 195 TRP A C 1
ATOM 1563 O O . TRP A 1 195 ? 12.767 -4.316 -18.822 1.00 91.94 195 TRP A O 1
ATOM 1573 N N . VAL A 1 196 ? 12.795 -4.224 -21.073 1.00 91.69 196 VAL A N 1
ATOM 1574 C CA . VAL A 1 196 ? 11.578 -5.025 -21.273 1.00 91.69 196 VAL A CA 1
ATOM 1575 C C . VAL A 1 196 ? 11.715 -6.387 -20.597 1.00 91.69 196 VAL A C 1
ATOM 1577 O O . VAL A 1 196 ? 10.865 -6.758 -19.792 1.00 91.69 196 VAL A O 1
ATOM 1580 N N . LYS A 1 197 ? 12.829 -7.092 -20.840 1.00 91.38 197 LYS A N 1
ATOM 1581 C CA . LYS A 1 197 ? 13.118 -8.378 -20.189 1.00 91.38 197 LYS A CA 1
ATOM 1582 C C . LYS A 1 197 ? 13.152 -8.257 -18.671 1.00 91.38 197 LYS A C 1
ATOM 1584 O O . LYS A 1 197 ? 12.584 -9.094 -17.985 1.00 91.38 197 LYS A O 1
ATOM 1589 N N . THR A 1 198 ? 13.792 -7.213 -18.150 1.00 90.75 198 THR A N 1
ATOM 1590 C CA . THR A 1 198 ? 13.914 -6.992 -16.701 1.00 90.75 198 THR A CA 1
ATOM 1591 C C . THR A 1 198 ? 12.541 -6.804 -16.056 1.00 90.75 198 THR A C 1
ATOM 1593 O O . THR A 1 198 ? 12.227 -7.461 -15.066 1.00 90.75 198 THR A O 1
ATOM 1596 N N . VAL A 1 199 ? 11.705 -5.955 -16.655 1.00 93.12 199 VAL A N 1
ATOM 1597 C CA . VAL A 1 199 ? 10.344 -5.663 -16.195 1.00 93.12 199 VAL A CA 1
ATOM 1598 C C . VAL A 1 199 ? 9.452 -6.906 -16.260 1.00 93.12 199 VAL A C 1
ATOM 1600 O O . VAL A 1 199 ? 8.728 -7.197 -15.307 1.00 93.12 199 VAL A O 1
ATOM 1603 N N . ASP A 1 200 ? 9.522 -7.673 -17.349 1.00 92.12 200 ASP A N 1
ATOM 1604 C CA . ASP A 1 200 ? 8.705 -8.876 -17.503 1.00 92.12 200 ASP A CA 1
ATOM 1605 C C . ASP A 1 200 ? 9.158 -10.035 -16.613 1.00 92.12 200 ASP A C 1
ATOM 1607 O O . ASP A 1 200 ? 8.295 -10.723 -16.068 1.00 92.12 200 ASP A O 1
ATOM 1611 N N . TYR A 1 201 ? 10.466 -10.247 -16.432 1.00 92.62 201 TYR A N 1
ATOM 1612 C CA . TYR A 1 201 ? 10.970 -11.272 -15.514 1.00 92.62 201 TYR A CA 1
ATOM 1613 C C . TYR A 1 201 ? 10.585 -10.960 -14.075 1.00 92.62 201 TYR A C 1
ATOM 1615 O O . TYR A 1 201 ? 10.016 -11.818 -13.410 1.00 92.62 201 TYR A O 1
ATOM 1623 N N . PHE A 1 202 ? 10.777 -9.716 -13.629 1.00 92.94 202 PHE A N 1
ATOM 1624 C CA . PHE A 1 202 ? 10.374 -9.325 -12.281 1.00 92.94 202 PHE A CA 1
ATOM 1625 C C . PHE A 1 202 ? 8.878 -9.554 -12.045 1.00 92.94 202 PHE A C 1
ATOM 1627 O O . PHE A 1 202 ? 8.490 -10.149 -11.043 1.00 92.94 202 PHE A O 1
ATOM 1634 N N . ARG A 1 203 ? 8.023 -9.154 -12.996 1.00 95.75 203 ARG A N 1
ATOM 1635 C CA . ARG A 1 203 ? 6.578 -9.402 -12.908 1.00 95.75 203 ARG A CA 1
ATOM 1636 C C . ARG A 1 203 ? 6.258 -10.899 -12.831 1.00 95.75 203 ARG A C 1
ATOM 1638 O O . ARG A 1 203 ? 5.358 -11.286 -12.091 1.00 95.75 203 ARG A O 1
ATOM 1645 N N . GLN A 1 204 ? 6.923 -11.732 -13.633 1.00 96.06 204 GLN A N 1
ATOM 1646 C CA . GLN A 1 204 ? 6.702 -13.182 -13.634 1.00 96.06 204 GLN A CA 1
ATOM 1647 C C . GLN A 1 204 ? 7.113 -13.813 -12.304 1.00 96.06 204 GLN A C 1
ATOM 1649 O O . GLN A 1 204 ? 6.331 -14.582 -11.749 1.00 96.06 204 GLN A O 1
ATOM 1654 N N . ASP A 1 205 ? 8.278 -13.443 -11.778 1.00 95.12 205 ASP A N 1
ATOM 1655 C CA . ASP A 1 205 ? 8.774 -13.936 -10.495 1.00 95.12 205 ASP A CA 1
ATOM 1656 C C . ASP A 1 205 ? 7.844 -13.500 -9.352 1.00 95.12 205 ASP A C 1
ATOM 1658 O O . ASP A 1 205 ? 7.458 -14.319 -8.520 1.00 95.12 205 ASP A O 1
ATOM 1662 N N . MET A 1 206 ? 7.377 -12.245 -9.363 1.00 95.69 206 MET A N 1
ATOM 1663 C CA . MET A 1 206 ? 6.380 -11.756 -8.402 1.00 95.69 206 MET A CA 1
ATOM 1664 C C . MET A 1 206 ? 5.064 -12.533 -8.487 1.00 95.69 206 MET A C 1
ATOM 1666 O O . MET A 1 206 ? 4.519 -12.931 -7.461 1.00 95.69 206 MET A O 1
ATOM 1670 N N . ALA A 1 207 ? 4.569 -12.809 -9.696 1.00 96.56 207 ALA A N 1
ATOM 1671 C CA . ALA A 1 207 ? 3.346 -13.587 -9.886 1.00 96.56 207 ALA A CA 1
ATOM 1672 C C . ALA A 1 207 ? 3.463 -15.015 -9.328 1.00 96.56 207 ALA A C 1
ATOM 1674 O O . ALA A 1 207 ? 2.486 -15.540 -8.805 1.00 96.56 207 ALA A O 1
ATOM 1675 N N . GLN A 1 208 ? 4.642 -15.636 -9.435 1.00 96.81 208 GLN A N 1
ATOM 1676 C CA . GLN A 1 208 ? 4.912 -16.968 -8.880 1.00 96.81 208 GLN A CA 1
ATOM 1677 C C . GLN A 1 208 ? 5.105 -16.947 -7.361 1.00 96.81 208 GLN A C 1
ATOM 1679 O O . GLN A 1 208 ? 4.808 -17.932 -6.690 1.00 96.81 208 GLN A O 1
ATOM 1684 N N . ALA A 1 209 ? 5.621 -15.843 -6.822 1.00 95.62 209 ALA A N 1
ATOM 1685 C CA . ALA A 1 209 ? 5.815 -15.663 -5.391 1.00 95.62 209 ALA A CA 1
ATOM 1686 C C . ALA A 1 209 ? 4.501 -15.414 -4.635 1.00 95.62 209 ALA A C 1
ATOM 1688 O O . ALA A 1 209 ? 4.404 -15.733 -3.446 1.00 95.62 209 ALA A O 1
ATOM 1689 N N . LEU A 1 210 ? 3.483 -14.866 -5.303 1.00 94.62 210 LEU A N 1
ATOM 1690 C CA . LEU A 1 210 ? 2.138 -14.779 -4.743 1.00 94.62 210 LEU A CA 1
ATOM 1691 C C . LEU A 1 210 ? 1.564 -16.193 -4.515 1.00 94.62 210 LEU A C 1
ATOM 1693 O O . LEU A 1 210 ? 1.722 -17.063 -5.371 1.00 94.62 210 LEU A O 1
ATOM 1697 N N . PRO A 1 211 ? 0.894 -16.449 -3.373 1.00 94.44 211 PRO A N 1
ATOM 1698 C CA . PRO A 1 211 ? 0.371 -15.478 -2.404 1.00 94.44 211 PRO A CA 1
ATOM 1699 C C . PRO A 1 211 ? 1.253 -15.256 -1.152 1.00 94.44 211 PRO A C 1
ATOM 1701 O O . PRO A 1 211 ? 0.744 -14.855 -0.110 1.00 94.44 211 PRO A O 1
ATOM 1704 N N . SER A 1 212 ? 2.564 -15.516 -1.194 1.00 94.44 212 SER A N 1
ATOM 1705 C CA . SER A 1 212 ? 3.439 -15.418 -0.012 1.00 94.44 212 SER A CA 1
ATOM 1706 C C . SER A 1 212 ? 4.265 -14.129 0.004 1.00 94.44 212 SER A C 1
ATOM 1708 O O . SER A 1 212 ? 5.156 -13.940 -0.828 1.00 94.44 212 SER A O 1
ATOM 1710 N N . LYS A 1 213 ? 4.050 -13.261 1.006 1.00 92.50 213 LYS A N 1
ATOM 1711 C CA . LYS A 1 213 ? 4.872 -12.049 1.191 1.00 92.50 213 LYS A CA 1
ATOM 1712 C C . LYS A 1 213 ? 6.353 -12.385 1.393 1.00 92.50 213 LYS A C 1
ATOM 1714 O O . LYS A 1 213 ? 7.211 -11.708 0.833 1.00 92.50 213 LYS A O 1
ATOM 1719 N N . SER A 1 214 ? 6.672 -13.459 2.115 1.00 90.94 214 SER A N 1
ATOM 1720 C CA . SER A 1 214 ? 8.058 -13.915 2.290 1.00 90.94 214 SER A CA 1
ATOM 1721 C C . SER A 1 214 ? 8.714 -14.283 0.957 1.00 90.94 214 SER A C 1
ATOM 1723 O O . SER A 1 214 ? 9.873 -13.942 0.721 1.00 90.94 214 SER A O 1
ATOM 1725 N N . CYS A 1 215 ? 7.973 -14.935 0.055 1.00 92.81 215 CYS A N 1
ATOM 1726 C CA . CYS A 1 215 ? 8.461 -15.240 -1.289 1.00 92.81 215 CYS A CA 1
ATOM 1727 C C . CYS A 1 215 ? 8.634 -13.964 -2.125 1.00 92.81 215 CYS A C 1
ATOM 1729 O O . CYS A 1 215 ? 9.650 -13.826 -2.800 1.00 92.81 215 CYS A O 1
ATOM 1731 N N . VAL A 1 216 ? 7.702 -13.008 -2.032 1.00 93.88 216 VAL A N 1
ATOM 1732 C CA . VAL A 1 216 ? 7.793 -11.694 -2.703 1.00 93.88 216 VAL A CA 1
ATOM 1733 C C . VAL A 1 216 ? 9.044 -10.933 -2.252 1.00 93.88 216 VAL A C 1
ATOM 1735 O O . VAL A 1 216 ? 9.802 -10.427 -3.079 1.00 93.88 216 VAL A O 1
ATOM 1738 N N . ILE A 1 217 ? 9.326 -10.927 -0.947 1.00 90.25 217 ILE A N 1
ATOM 1739 C CA . ILE A 1 217 ? 10.552 -10.345 -0.387 1.00 90.25 217 ILE A CA 1
ATOM 1740 C C . ILE A 1 217 ? 11.800 -11.037 -0.956 1.00 90.25 217 ILE A C 1
ATOM 1742 O O . ILE A 1 217 ? 12.789 -10.367 -1.251 1.00 90.25 217 ILE A O 1
ATOM 1746 N N . ASN A 1 218 ? 11.774 -12.359 -1.144 1.00 87.81 218 ASN A N 1
ATOM 1747 C CA . ASN A 1 218 ? 12.899 -13.091 -1.734 1.00 87.81 218 ASN A CA 1
ATOM 1748 C C . ASN A 1 218 ? 13.115 -12.759 -3.213 1.00 87.81 218 ASN A C 1
ATOM 1750 O O . ASN A 1 218 ? 14.257 -12.547 -3.614 1.00 87.81 218 ASN A O 1
ATOM 1754 N N . VAL A 1 219 ? 12.047 -12.596 -3.997 1.00 90.56 219 VAL A N 1
ATOM 1755 C CA . VAL A 1 219 ? 12.153 -12.087 -5.375 1.00 90.56 219 VAL A CA 1
ATOM 1756 C C . VAL A 1 219 ? 12.784 -10.694 -5.391 1.00 90.56 219 VAL A C 1
ATOM 1758 O O . VAL A 1 219 ? 13.683 -10.432 -6.190 1.00 90.56 219 VAL A O 1
ATOM 1761 N N . MET A 1 220 ? 12.378 -9.807 -4.476 1.00 88.06 220 MET A N 1
ATOM 1762 C CA . MET A 1 220 ? 12.961 -8.467 -4.382 1.00 88.06 220 MET A CA 1
ATOM 1763 C C . MET A 1 220 ? 14.449 -8.509 -4.003 1.00 88.06 220 MET A C 1
ATOM 1765 O O . MET A 1 220 ? 15.257 -7.801 -4.603 1.00 88.06 220 MET A O 1
ATOM 1769 N N . LYS A 1 221 ? 14.843 -9.372 -3.058 1.00 83.00 221 LYS A N 1
ATOM 1770 C CA . LYS A 1 221 ? 16.257 -9.586 -2.699 1.00 83.00 221 LYS A CA 1
ATOM 1771 C C . LYS A 1 221 ? 17.080 -10.054 -3.893 1.00 83.00 221 LYS A C 1
ATOM 1773 O O . LYS A 1 221 ? 18.142 -9.489 -4.147 1.00 83.00 221 LYS A O 1
ATOM 1778 N N . ASP A 1 222 ? 16.584 -11.036 -4.637 1.00 83.94 222 ASP A N 1
ATOM 1779 C CA . ASP A 1 222 ? 17.251 -11.559 -5.830 1.00 83.94 222 ASP A CA 1
ATOM 1780 C C . ASP A 1 222 ? 17.388 -10.488 -6.913 1.00 83.94 222 ASP A C 1
ATOM 1782 O O . ASP A 1 222 ? 18.453 -10.339 -7.520 1.00 83.94 222 ASP A O 1
ATOM 1786 N N . PHE A 1 223 ? 16.330 -9.705 -7.127 1.00 83.38 223 PHE A N 1
ATOM 1787 C CA . PHE A 1 223 ? 16.320 -8.606 -8.084 1.00 83.38 223 PHE A CA 1
ATOM 1788 C C . PHE A 1 223 ? 17.367 -7.536 -7.743 1.00 83.38 223 PHE A C 1
ATOM 1790 O O . PHE A 1 223 ? 18.144 -7.123 -8.608 1.00 83.38 223 PHE A O 1
ATOM 1797 N N . LEU A 1 224 ? 17.443 -7.133 -6.471 1.00 77.25 224 LEU A N 1
ATOM 1798 C CA . LEU A 1 224 ? 18.444 -6.182 -5.986 1.00 77.25 224 LEU A CA 1
ATOM 1799 C C . LEU A 1 224 ? 19.867 -6.776 -6.030 1.00 77.25 224 LEU A C 1
ATOM 1801 O O . LEU A 1 224 ? 20.814 -6.086 -6.408 1.00 77.25 224 LEU A O 1
ATOM 1805 N N . GLY A 1 225 ? 20.023 -8.060 -5.693 1.00 69.00 225 GLY A N 1
ATOM 1806 C CA . GLY A 1 225 ? 21.311 -8.756 -5.598 1.00 69.00 225 GLY A CA 1
ATOM 1807 C C . GLY A 1 225 ? 21.982 -9.064 -6.941 1.00 69.00 225 GLY A C 1
ATOM 1808 O O . GLY A 1 225 ? 23.210 -9.074 -7.022 1.00 69.00 225 GLY A O 1
ATOM 1809 N N . ARG A 1 226 ? 21.217 -9.244 -8.027 1.00 67.56 226 ARG A N 1
ATOM 1810 C CA . ARG A 1 226 ? 21.752 -9.490 -9.388 1.00 67.56 226 ARG A CA 1
ATOM 1811 C C . ARG A 1 226 ? 22.356 -8.249 -10.054 1.00 67.56 226 ARG A C 1
ATOM 1813 O O . ARG A 1 226 ? 22.667 -8.270 -11.244 1.00 67.56 226 ARG A O 1
ATOM 1820 N N . GLY A 1 227 ? 22.545 -7.167 -9.301 1.00 53.47 227 GLY A N 1
ATOM 1821 C CA . GLY A 1 227 ? 23.062 -5.921 -9.838 1.00 53.47 227 GLY A CA 1
ATOM 1822 C C . GLY A 1 227 ? 22.046 -5.240 -10.743 1.00 53.47 227 GLY A C 1
ATOM 1823 O O . GLY A 1 227 ? 22.435 -4.719 -11.789 1.00 53.47 227 GLY A O 1
ATOM 1824 N N . GLY A 1 228 ? 20.769 -5.213 -10.339 1.00 52.31 228 GLY A N 1
ATOM 1825 C CA . GLY A 1 228 ? 19.864 -4.154 -10.775 1.00 52.31 228 GLY A CA 1
ATOM 1826 C C . GLY A 1 228 ? 20.569 -2.822 -10.524 1.00 52.31 228 GLY A C 1
ATOM 1827 O O . GLY A 1 228 ? 20.665 -2.352 -9.397 1.00 52.31 228 GLY A O 1
ATOM 1828 N N . LYS A 1 229 ? 21.232 -2.281 -11.548 1.00 45.44 229 LYS A N 1
ATOM 1829 C CA . LYS A 1 229 ? 21.958 -1.018 -11.448 1.00 45.44 229 LYS A CA 1
ATOM 1830 C C . LYS A 1 229 ? 20.933 0.060 -11.699 1.00 45.44 229 LYS A C 1
ATOM 1832 O O . LYS A 1 229 ? 20.521 0.291 -12.832 1.00 45.44 229 LYS A O 1
ATOM 1837 N N . PHE A 1 230 ? 20.490 0.668 -10.616 1.00 49.97 230 PHE A N 1
ATOM 1838 C CA . PHE A 1 230 ? 19.472 1.693 -10.659 1.00 49.97 230 PHE A CA 1
ATOM 1839 C C . PHE A 1 230 ? 20.109 3.017 -11.046 1.00 49.97 230 PHE A C 1
ATOM 1841 O O . PHE A 1 230 ? 21.034 3.498 -10.401 1.00 49.97 230 PHE A O 1
ATOM 1848 N N . THR A 1 231 ? 19.616 3.596 -12.132 1.00 38.34 231 THR A N 1
ATOM 1849 C CA . THR A 1 231 ? 19.965 4.947 -12.567 1.00 38.34 231 THR A CA 1
ATOM 1850 C C . THR A 1 231 ? 18.876 5.929 -12.154 1.00 38.34 231 THR A C 1
ATOM 1852 O O . THR A 1 231 ? 18.546 6.838 -12.916 1.00 38.34 231 THR A O 1
ATOM 1855 N N . SER A 1 232 ? 18.295 5.770 -10.958 1.00 38.53 232 SER A N 1
ATOM 1856 C CA . SER A 1 232 ? 17.717 6.953 -10.327 1.00 38.53 232 SER A CA 1
ATOM 1857 C C . SER A 1 232 ? 18.892 7.904 -10.098 1.00 38.53 232 SER A C 1
ATOM 1859 O O . SER A 1 232 ? 20.008 7.462 -9.807 1.00 38.53 232 SER A O 1
ATOM 1861 N N . ARG A 1 233 ? 18.692 9.207 -10.301 1.00 38.38 233 ARG A N 1
ATOM 1862 C CA . ARG A 1 233 ? 19.784 10.191 -10.286 1.00 38.38 233 ARG A CA 1
ATOM 1863 C C . ARG A 1 233 ? 20.625 10.185 -9.000 1.00 38.38 233 ARG A C 1
ATOM 1865 O O . ARG A 1 233 ? 21.626 10.880 -9.016 1.00 38.38 233 ARG A O 1
ATOM 1872 N N . ASN A 1 234 ? 20.272 9.441 -7.939 1.00 38.59 234 ASN A N 1
ATOM 1873 C CA . ASN A 1 234 ? 20.940 9.514 -6.640 1.00 38.59 234 ASN A CA 1
ATOM 1874 C C . ASN A 1 234 ? 20.844 8.261 -5.717 1.00 38.59 234 ASN A C 1
ATOM 1876 O O . ASN A 1 234 ? 20.692 8.486 -4.524 1.00 38.59 234 ASN A O 1
ATOM 1880 N N . MET A 1 235 ? 20.941 6.976 -6.127 1.00 40.97 235 MET A N 1
ATOM 1881 C CA . MET A 1 235 ? 21.088 5.890 -5.108 1.00 40.97 235 MET A CA 1
ATOM 1882 C C . MET A 1 235 ? 21.895 4.616 -5.464 1.00 40.97 235 MET A C 1
ATOM 1884 O O . MET A 1 235 ? 21.595 3.895 -6.406 1.00 40.97 235 MET A O 1
ATOM 1888 N N . ILE A 1 236 ? 22.883 4.372 -4.586 1.00 38.22 236 ILE A N 1
ATOM 1889 C CA . ILE A 1 236 ? 23.460 3.155 -3.958 1.00 38.22 236 ILE A CA 1
ATOM 1890 C C . ILE A 1 236 ? 23.341 1.790 -4.666 1.00 38.22 236 ILE A C 1
ATOM 1892 O O . ILE A 1 236 ? 22.265 1.238 -4.871 1.00 38.22 236 ILE A O 1
ATOM 1896 N N . THR A 1 237 ? 24.507 1.172 -4.875 1.00 35.5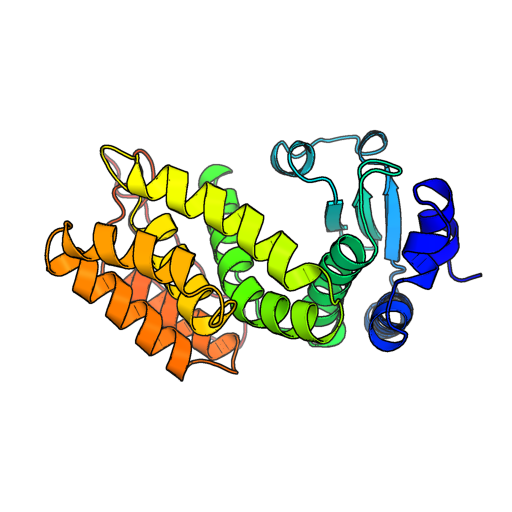9 237 THR A N 1
ATOM 1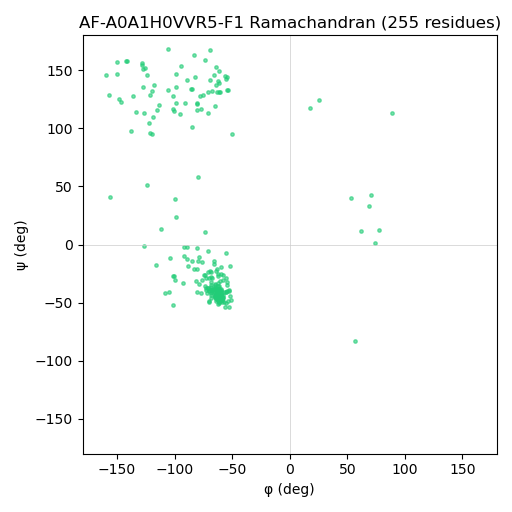897 C CA . THR A 1 237 ? 24.704 -0.258 -5.149 1.00 35.59 237 THR A CA 1
ATOM 1898 C C . THR A 1 237 ? 24.258 -1.141 -3.971 1.00 35.59 237 THR A C 1
ATOM 1900 O O . THR A 1 237 ? 24.636 -0.922 -2.828 1.00 35.59 237 THR A O 1
ATOM 1903 N N . ALA A 1 238 ? 23.464 -2.180 -4.214 1.00 38.75 238 ALA A N 1
ATOM 1904 C CA . ALA A 1 238 ? 23.149 -3.185 -3.198 1.00 38.75 238 ALA A CA 1
ATOM 1905 C C . ALA A 1 238 ? 24.175 -4.330 -3.261 1.00 38.75 238 ALA A C 1
ATOM 1907 O O . ALA A 1 238 ? 24.315 -4.963 -4.306 1.00 38.75 238 ALA A O 1
ATOM 1908 N N . GLN A 1 239 ? 24.885 -4.614 -2.165 1.00 38.00 239 GLN A N 1
ATOM 1909 C CA . GLN A 1 239 ? 25.653 -5.853 -2.005 1.00 38.00 239 GLN A CA 1
ATOM 1910 C C . GLN A 1 239 ? 25.430 -6.425 -0.593 1.00 38.00 239 GLN A C 1
ATOM 1912 O O . GLN A 1 239 ? 25.627 -5.726 0.392 1.00 38.00 239 GLN A O 1
ATOM 1917 N N . HIS A 1 240 ? 25.051 -7.707 -0.549 1.00 36.12 240 HIS A N 1
ATOM 1918 C CA . HIS A 1 240 ? 24.879 -8.616 0.601 1.00 36.12 240 HIS A CA 1
ATOM 1919 C C . HIS A 1 240 ? 23.517 -8.673 1.320 1.00 36.12 240 HIS A C 1
ATOM 1921 O O . HIS A 1 240 ? 23.116 -7.770 2.038 1.00 36.12 240 HIS A O 1
ATOM 1927 N N . VAL A 1 241 ? 22.883 -9.843 1.175 1.00 40.88 241 VAL A N 1
ATOM 1928 C CA . VAL A 1 241 ? 21.680 -10.349 1.852 1.00 40.88 241 VAL A CA 1
ATOM 1929 C C . VAL A 1 241 ? 22.160 -11.559 2.664 1.00 40.88 241 VAL A C 1
ATOM 1931 O O . VAL A 1 241 ? 22.655 -12.512 2.063 1.00 40.88 241 VAL A O 1
ATOM 1934 N N . VAL A 1 242 ? 22.091 -11.522 3.999 1.00 34.31 242 VAL A N 1
ATOM 1935 C CA . VAL A 1 242 ? 22.423 -12.682 4.852 1.00 34.31 242 VAL A CA 1
ATOM 1936 C C . VAL A 1 242 ? 21.196 -13.064 5.669 1.00 34.31 242 VAL A C 1
ATOM 1938 O O . VAL A 1 242 ? 20.538 -12.199 6.239 1.00 34.31 242 VAL A O 1
ATOM 1941 N N . ASP A 1 243 ? 20.906 -14.360 5.664 1.00 41.16 243 ASP A N 1
ATOM 1942 C CA . ASP A 1 243 ? 19.866 -15.036 6.431 1.00 41.16 243 ASP A CA 1
ATOM 1943 C C . ASP A 1 243 ? 20.520 -15.728 7.635 1.00 41.16 243 ASP A C 1
ATOM 1945 O O . ASP A 1 243 ? 21.499 -16.459 7.461 1.00 41.16 243 ASP A O 1
ATOM 1949 N N . HIS A 1 244 ? 20.001 -15.471 8.835 1.00 32.88 244 HIS A N 1
ATOM 1950 C CA . HIS A 1 244 ? 20.026 -16.428 9.935 1.00 32.88 244 HIS A CA 1
ATOM 1951 C C . HIS A 1 244 ? 18.908 -16.096 10.937 1.00 32.88 244 HIS A C 1
ATOM 1953 O O . HIS A 1 244 ? 18.787 -14.970 11.412 1.00 32.88 244 HIS A O 1
ATOM 1959 N N . ASP A 1 245 ? 18.114 -17.116 11.264 1.00 33.62 245 ASP A N 1
ATOM 1960 C CA . ASP A 1 245 ? 17.249 -17.214 12.448 1.00 33.62 245 ASP A CA 1
ATOM 1961 C C . ASP A 1 245 ? 16.019 -16.289 12.527 1.00 33.62 245 ASP A C 1
ATOM 1963 O O . ASP A 1 245 ? 15.562 -15.939 13.613 1.00 33.62 245 ASP A O 1
ATOM 1967 N N . GLY A 1 246 ? 15.396 -15.968 11.389 1.00 36.62 246 GLY A N 1
ATOM 1968 C CA . GLY A 1 246 ? 14.068 -15.337 11.390 1.00 36.62 246 GLY A CA 1
ATOM 1969 C C . GLY A 1 246 ? 14.063 -13.841 11.717 1.00 36.62 246 GLY A C 1
ATOM 1970 O O . GLY A 1 246 ? 12.989 -13.266 11.888 1.00 36.62 246 GLY A O 1
ATOM 1971 N N . GLU A 1 247 ? 15.228 -13.189 11.725 1.00 36.31 247 GLU A N 1
ATOM 1972 C CA . GLU A 1 247 ? 15.334 -11.733 11.732 1.00 36.31 247 GLU A CA 1
ATOM 1973 C C . GLU A 1 247 ? 15.610 -11.179 10.323 1.00 36.31 247 GLU A C 1
ATOM 1975 O O . GLU A 1 247 ? 16.565 -11.535 9.638 1.00 36.31 247 GLU A O 1
ATOM 1980 N N . LEU A 1 248 ? 14.690 -10.309 9.901 1.00 39.56 248 LEU A N 1
ATOM 1981 C CA . LEU A 1 248 ? 14.843 -9.146 9.030 1.00 39.56 248 LEU A CA 1
ATOM 1982 C C . LEU A 1 248 ? 16.110 -9.041 8.154 1.00 39.56 248 LEU A C 1
ATOM 1984 O O . LEU A 1 248 ? 17.213 -8.799 8.639 1.00 39.56 248 LEU A O 1
ATOM 1988 N N . ILE A 1 249 ? 15.929 -9.045 6.829 1.00 41.25 249 ILE A N 1
ATOM 1989 C CA . ILE A 1 249 ? 17.057 -8.940 5.899 1.00 41.25 249 ILE A CA 1
ATOM 1990 C C . ILE A 1 249 ? 17.278 -7.516 5.353 1.00 41.25 249 ILE A C 1
ATOM 1992 O O . ILE A 1 249 ? 16.354 -6.821 4.935 1.00 41.25 249 ILE A O 1
ATOM 1996 N N . ILE A 1 250 ? 18.563 -7.156 5.350 1.00 43.44 250 ILE A N 1
ATOM 1997 C CA . ILE A 1 250 ? 19.231 -5.853 5.238 1.00 43.44 250 ILE A CA 1
ATOM 1998 C C . ILE A 1 250 ? 19.740 -5.559 3.811 1.00 43.44 250 ILE A C 1
ATOM 2000 O O . ILE A 1 250 ? 20.266 -6.474 3.188 1.00 43.44 250 ILE A O 1
ATOM 2004 N N . LEU A 1 251 ? 19.742 -4.284 3.364 1.00 34.34 251 LEU A N 1
ATOM 2005 C CA . LEU A 1 251 ? 20.676 -3.744 2.342 1.00 34.34 251 LEU A CA 1
ATOM 2006 C C . LEU A 1 251 ? 21.032 -2.260 2.613 1.00 34.34 251 LEU A C 1
ATOM 2008 O O . LEU A 1 251 ? 20.122 -1.431 2.686 1.00 34.34 251 LEU A O 1
ATOM 2012 N N . PRO A 1 252 ? 22.331 -1.896 2.766 1.00 34.50 252 PRO A N 1
ATOM 2013 C CA . PRO A 1 252 ? 23.032 -1.181 1.674 1.00 34.50 252 PRO A CA 1
ATOM 2014 C C . PRO A 1 252 ? 24.563 -1.432 1.573 1.00 34.50 252 PRO A C 1
ATOM 2016 O O . PRO A 1 252 ? 25.205 -1.672 2.592 1.00 34.50 252 PRO A O 1
ATOM 2019 N N . ILE A 1 253 ? 25.187 -1.223 0.391 1.00 32.84 253 ILE A N 1
ATOM 2020 C CA . ILE A 1 253 ? 26.641 -0.921 0.287 1.00 32.84 253 ILE A CA 1
ATOM 2021 C C . ILE A 1 253 ? 26.945 0.253 -0.666 1.00 32.84 253 ILE A C 1
ATOM 2023 O O . ILE A 1 253 ? 26.830 0.189 -1.889 1.00 32.84 253 ILE A O 1
ATOM 2027 N N . LEU A 1 254 ? 27.441 1.335 -0.069 1.00 31.56 254 LEU A N 1
ATOM 2028 C CA . LEU A 1 254 ? 28.155 2.423 -0.737 1.00 31.56 254 LEU A CA 1
ATOM 2029 C C . LEU A 1 254 ? 29.336 1.884 -1.557 1.00 31.56 254 LEU A C 1
ATOM 2031 O O . LEU A 1 254 ? 30.178 1.179 -1.010 1.00 31.56 254 L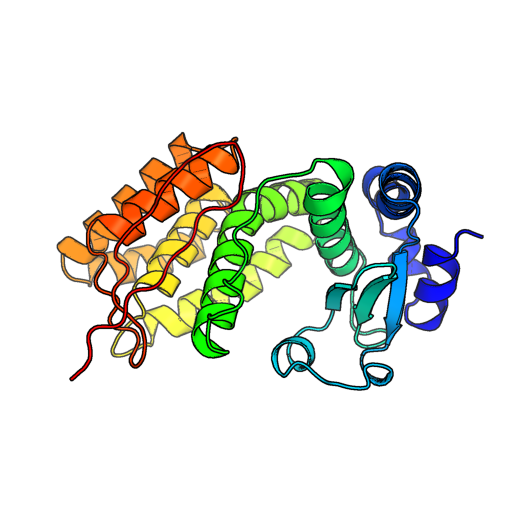EU A O 1
ATOM 2035 N N . ASN A 1 255 ? 29.484 2.330 -2.804 1.00 25.67 255 ASN A N 1
ATOM 2036 C CA . ASN A 1 255 ? 30.824 2.533 -3.343 1.00 25.67 255 ASN A CA 1
ATOM 2037 C C . ASN A 1 255 ? 31.129 4.025 -3.266 1.00 25.67 255 ASN A C 1
ATOM 2039 O O . ASN A 1 255 ? 30.457 4.839 -3.896 1.00 25.67 255 ASN A O 1
ATOM 2043 N N . ALA A 1 256 ? 32.123 4.356 -2.447 1.00 28.66 256 ALA A N 1
ATOM 2044 C CA . ALA A 1 256 ? 32.755 5.659 -2.443 1.00 28.66 256 ALA A CA 1
ATOM 2045 C C . ALA A 1 256 ? 33.400 5.921 -3.813 1.00 28.66 256 ALA A C 1
ATOM 2047 O O . ALA A 1 256 ? 34.151 5.080 -4.313 1.00 28.66 256 ALA A O 1
ATOM 2048 N N . GLN A 1 257 ? 33.134 7.097 -4.374 1.00 28.41 257 GLN A N 1
ATOM 2049 C CA . GLN A 1 257 ? 34.131 7.885 -5.093 1.00 28.41 257 GLN A CA 1
ATOM 2050 C C . GLN A 1 257 ? 34.044 9.317 -4.586 1.00 28.41 257 GLN A C 1
ATOM 2052 O O . GLN A 1 257 ? 32.905 9.828 -4.502 1.00 28.41 257 GLN A O 1
#

Organism: NCBI:txid1198456

Radius of gyration: 19.14 Å; Cα contacts (8 Å, |Δi|>4): 305; chains: 1; bounding box: 55×36×51 Å

Nearest PDB structures (foldseek):
  7xyo-assembly1_A  TM=3.361E-01  e=1.391E-02  Myxococcus fulvus
  7xyo-assembly1_B  TM=3.783E-01  e=3.213E-02  Myxococcus fulvus

Sequence (257 aa):
MPRFEETLLQVANMDVLEGLPDTVRAIPEQIASATGSEVQVLPLSALVDSCTFLEKSNISCEVNGSAITIWCKPYEFTSSMLGHELIHLRRKLVEQVPMLIPLRTANEQQSTTIHFFENEMEHLFIIPEEIDLFPDAEERWAKQYRDRVGRITQASTPDLFELVFTWTQLRLSLPNQLELAKALGQYLRSLPETWVKTVDYFRQDMAQALPSKSCVINVMKDFLGRGGKFTSRNMITAQHVVDHDGELIILPILNAQ

pLDDT: mean 84.11, std 19.38, range [25.67, 98.0]

Secondary structure (DSSP, 8-state):
--HHHHHHTTTS-HHHHHTS-HHHHTHHHHHHHHHS--EEEEEGGG-SS--TTGGG-SEEEEEETTEEEEEE-TT---HHHHHHHHHHHHHHHTS--------TT--HHHHHHHHHHHHHHHHHHHHHHHHHH-TTHHHHHHHHHHHHHHHHHH-SS--HHHHHHHHHHHHHTSTT-HHHHHHHHHHHTTS-HHHHHHHHHHHHHHHHHTT-HHHHHHHHHHHHHTT----STT----------TT-----------

Solvent-accessible surface area (backbone atoms only — not comparable to full-atom values): 14722 Å² total; per-residue (Å²): 128,60,63,37,62,58,33,35,61,75,42,37,59,68,65,36,67,70,59,37,52,70,80,56,65,46,37,52,60,49,35,26,73,64,69,75,31,59,40,36,37,44,50,49,88,73,56,88,75,75,57,81,74,62,76,78,45,49,60,48,74,48,79,55,99,72,46,35,39,36,35,26,44,65,71,64,66,49,25,60,61,53,44,51,50,44,52,54,46,40,40,51,64,61,68,58,52,79,71,62,67,57,57,94,83,47,51,74,69,55,31,51,50,37,48,49,51,36,50,62,59,47,39,61,58,47,46,43,55,42,38,76,72,27,92,62,41,53,61,56,49,51,53,57,50,46,56,50,46,50,53,48,71,69,41,93,72,60,47,67,62,64,50,32,51,52,53,33,41,36,61,70,35,38,59,84,45,53,68,61,42,48,55,48,50,55,49,43,72,72,47,60,68,69,56,44,52,52,38,51,50,52,37,51,50,44,61,67,24,54,94,38,61,68,44,37,53,49,50,52,49,51,50,42,60,74,58,62,77,60,76,51,99,82,60,75,54,53,59,71,78,67,87,68,90,90,57,79,66,56,79,77,32,81,76,88,128

Foldseek 3Di:
DAQAVVQLVVQEDVQLQVLADPVLNCLQVLLCVQPVAGEHEHELVPDPDDPPVCVPDQWDWDDDDRYTYIYHHRHPDHNLRSSLRSVVSCCVRVVVADFAAADPPDDPVRRVVRVVVRVLLVLLPRLQVSVVRHVCSLVVVLVVLQVLLVCQLPDPDHWLVSLLSSQLCCVRRNVVSVVSNVSSVVSLVVDDPVSVVLSVVLSVQCVVLPPGSVSNVVSVVVSLDVCPPTPPVDDARWDDWDDDDPDHTDDGDDDDD